Protein AF-A0A929IIC5-F1 (afdb_monomer_lite)

Foldseek 3Di:
DLLCLLCVVVCLVPPCVDCPNVVVDDSVVSNCVLVVVLVVLLVVLQVLQVPAPQAAHNQLSVLSVVLSVLVVCLSNPVPPDPCSLVSVLVNQLSVLSNVCRSHHNDDDPLSNVLSVLSSLLSQLLVVLVVCQPPPDPPDNVSVVSNCSLVVCLVVPFPQDPLLVVLSVVLVVQLVVLCCLVPPPVNPDSLSSSLSSVLSVLSSVLNSCVSVVNNVVSVVSVVSSVVSVVVCVVVPPD

pLDDT: mean 90.67, std 8.55, range [46.0, 98.19]

Structure (mmCIF, N/CA/C/O backbone):
data_AF-A0A929IIC5-F1
#
_entry.id   AF-A0A929IIC5-F1
#
loop_
_atom_site.group_PDB
_atom_site.id
_atom_site.type_symbol
_atom_site.label_atom_id
_atom_site.label_alt_id
_atom_site.label_comp_id
_atom_site.label_asym_id
_atom_site.label_entity_id
_atom_site.label_seq_id
_atom_site.pdbx_PDB_ins_code
_atom_site.Cartn_x
_atom_site.Cartn_y
_atom_site.Cartn_z
_atom_site.occupancy
_atom_site.B_iso_or_equiv
_atom_site.auth_seq_id
_atom_site.auth_comp_id
_atom_site.auth_asym_id
_atom_site.auth_atom_id
_atom_site.pdbx_PDB_model_num
ATOM 1 N N . PHE A 1 1 ? -9.237 8.811 7.103 1.00 82.12 1 PHE A N 1
ATOM 2 C CA . PHE A 1 1 ? -10.469 9.423 7.632 1.00 82.12 1 PHE A CA 1
ATOM 3 C C . PHE A 1 1 ? -11.750 8.876 7.000 1.00 82.12 1 PHE A C 1
ATOM 5 O O . PHE A 1 1 ? -12.753 8.842 7.692 1.00 82.12 1 PHE A O 1
ATOM 12 N N . LEU A 1 2 ? -11.774 8.415 5.733 1.00 90.88 2 LEU A N 1
ATOM 13 C CA . LEU A 1 2 ? -13.004 7.843 5.149 1.00 90.88 2 LEU A CA 1
ATOM 14 C C . LEU A 1 2 ? -13.560 6.667 5.980 1.00 90.88 2 LEU A C 1
ATOM 16 O O . LEU A 1 2 ? -14.765 6.596 6.187 1.00 90.88 2 LEU A O 1
ATOM 20 N N . ASN A 1 3 ? -12.682 5.818 6.527 1.00 90.75 3 ASN A N 1
ATOM 21 C CA . ASN A 1 3 ? -13.070 4.740 7.441 1.00 90.75 3 ASN A CA 1
ATOM 22 C C . ASN A 1 3 ? -13.871 5.242 8.658 1.00 90.75 3 ASN A C 1
ATOM 24 O O . ASN A 1 3 ? -14.884 4.647 8.997 1.00 90.75 3 ASN A O 1
ATOM 28 N N . ASP A 1 4 ? -13.492 6.380 9.250 1.00 89.88 4 ASP A N 1
ATOM 29 C CA . ASP A 1 4 ? -14.186 6.949 10.416 1.00 89.88 4 ASP A CA 1
ATOM 30 C C . ASP A 1 4 ? -15.648 7.307 10.087 1.00 89.88 4 ASP A C 1
ATOM 32 O O . ASP A 1 4 ? -16.532 7.192 10.931 1.00 89.88 4 ASP A O 1
ATOM 36 N N . ALA A 1 5 ? -15.933 7.718 8.843 1.00 92.94 5 ALA A N 1
ATOM 37 C CA . ALA A 1 5 ? -17.295 8.030 8.406 1.00 92.94 5 ALA A CA 1
ATOM 38 C C . ALA A 1 5 ? -18.171 6.781 8.226 1.00 92.94 5 ALA A C 1
ATOM 40 O O . ALA A 1 5 ? -19.370 6.828 8.530 1.00 92.94 5 ALA A O 1
ATOM 41 N N . PHE A 1 6 ? -17.585 5.676 7.753 1.00 93.56 6 PHE A N 1
ATOM 42 C CA . PHE A 1 6 ? -18.252 4.372 7.697 1.00 93.56 6 PHE A CA 1
ATOM 43 C C . PHE A 1 6 ? -18.459 3.795 9.103 1.00 93.56 6 PHE A C 1
ATOM 45 O O . PHE A 1 6 ? -19.529 3.276 9.404 1.00 93.56 6 PHE A O 1
ATOM 52 N N . ASP A 1 7 ? -17.484 3.988 9.989 1.00 92.69 7 ASP A N 1
ATOM 53 C CA . ASP A 1 7 ? -17.475 3.439 11.343 1.00 92.69 7 ASP A CA 1
ATOM 54 C C . ASP A 1 7 ? -18.213 4.284 12.386 1.00 92.69 7 ASP A C 1
ATOM 56 O O . ASP A 1 7 ? -18.319 3.865 13.537 1.00 92.69 7 ASP A O 1
ATOM 60 N N . ARG A 1 8 ? -18.768 5.439 12.000 1.00 93.56 8 ARG A N 1
ATOM 61 C CA . ARG A 1 8 ? -19.314 6.463 12.910 1.00 93.56 8 ARG A CA 1
ATOM 62 C C . ARG A 1 8 ? -20.271 5.944 13.989 1.00 93.56 8 ARG A C 1
ATOM 64 O O . ARG A 1 8 ? -20.234 6.439 15.109 1.00 93.56 8 ARG A O 1
ATOM 71 N N . GLU A 1 9 ? -21.131 4.974 13.676 1.00 91.75 9 GLU A N 1
ATOM 72 C CA . GLU A 1 9 ? -22.121 4.440 14.626 1.00 91.75 9 GLU A CA 1
ATOM 73 C C . GLU A 1 9 ? -21.480 3.520 15.665 1.00 91.75 9 GLU A C 1
ATOM 75 O O . GLU A 1 9 ? -21.873 3.517 16.830 1.00 91.75 9 GLU A O 1
ATOM 80 N N . ILE A 1 10 ? -20.471 2.761 15.245 1.00 88.81 10 ILE A N 1
ATOM 81 C CA . ILE A 1 10 ? -19.703 1.872 16.117 1.00 88.81 10 ILE A CA 1
ATOM 82 C C . ILE A 1 10 ? -18.760 2.714 16.970 1.00 88.81 10 ILE A C 1
ATOM 84 O O . ILE A 1 10 ? -18.729 2.566 18.188 1.00 88.81 10 ILE A O 1
ATOM 88 N N . ASP A 1 11 ? -18.081 3.678 16.351 1.00 91.25 11 ASP A N 1
ATOM 89 C CA . ASP A 1 11 ? -17.225 4.636 17.041 1.00 91.25 11 ASP A CA 1
ATOM 90 C C . ASP A 1 11 ? -18.010 5.463 18.066 1.00 91.25 11 ASP A C 1
ATOM 92 O O . ASP A 1 11 ? -17.484 5.756 19.133 1.00 91.25 11 ASP A O 1
ATOM 96 N N . ALA A 1 12 ? -19.279 5.791 17.810 1.00 91.81 12 ALA A N 1
ATOM 97 C CA . ALA A 1 12 ? -20.120 6.469 18.796 1.00 91.81 12 ALA A CA 1
ATOM 98 C C . ALA A 1 12 ? -20.379 5.628 20.057 1.00 91.81 12 ALA A C 1
ATOM 100 O O . ALA A 1 12 ? -20.537 6.194 21.137 1.00 91.81 12 ALA A O 1
ATOM 101 N N . ARG A 1 13 ? -20.399 4.294 19.938 1.00 93.06 13 ARG A N 1
ATOM 102 C CA . ARG A 1 13 ? -20.614 3.369 21.063 1.00 93.06 13 ARG A CA 1
ATOM 103 C C . ARG A 1 13 ? -19.313 3.019 21.781 1.00 93.06 13 ARG A C 1
ATOM 105 O O . ARG A 1 13 ? -19.276 3.006 23.004 1.00 93.06 13 ARG A O 1
ATOM 112 N N . GLU A 1 14 ? -18.257 2.731 21.025 1.00 90.56 14 GLU A N 1
ATOM 113 C CA . GLU A 1 14 ? -17.005 2.180 21.559 1.00 90.56 14 GLU A CA 1
ATOM 114 C C . GLU A 1 14 ? -15.946 3.254 21.841 1.00 90.56 14 GLU A C 1
ATOM 116 O O . GLU A 1 14 ? -15.077 3.068 22.692 1.00 90.56 14 GLU A O 1
ATOM 121 N N . ARG A 1 15 ? -15.974 4.374 21.105 1.00 87.75 15 ARG A N 1
ATOM 122 C CA . ARG A 1 15 ? -14.925 5.409 21.111 1.00 87.75 15 ARG A CA 1
ATOM 123 C C . ARG A 1 15 ? -15.521 6.820 20.941 1.00 87.75 15 ARG A C 1
ATOM 125 O O . ARG A 1 15 ? -15.145 7.533 20.003 1.00 87.75 15 ARG A O 1
ATOM 132 N N . PRO A 1 16 ? -16.393 7.285 21.859 1.00 89.31 16 PRO A N 1
ATOM 133 C CA . PRO A 1 16 ? -17.132 8.544 21.702 1.00 89.31 16 PRO A CA 1
ATOM 134 C C . PRO A 1 16 ? -16.234 9.790 21.577 1.00 89.31 16 PRO A C 1
ATOM 136 O O . PRO A 1 16 ? -16.659 10.820 21.064 1.00 89.31 16 PRO A O 1
ATOM 139 N N . GLY A 1 17 ? -14.962 9.703 21.987 1.00 89.50 17 GLY A N 1
ATOM 140 C CA . GLY A 1 17 ? -13.972 10.773 21.823 1.00 89.50 17 GLY A CA 1
ATOM 141 C C . GLY A 1 17 ? -13.448 10.988 20.392 1.00 89.50 17 GLY A C 1
ATOM 142 O O . GLY A 1 17 ? -12.686 11.940 20.178 1.00 89.50 17 GLY A O 1
ATOM 143 N N . ARG A 1 18 ? -13.808 10.136 19.415 1.00 89.06 18 ARG A N 1
ATOM 144 C CA . ARG A 1 18 ? -13.419 10.300 17.999 1.00 89.06 18 ARG A CA 1
ATOM 145 C C . ARG A 1 18 ? -14.073 11.529 17.365 1.00 89.06 18 ARG A C 1
ATOM 147 O O . ARG A 1 18 ? -15.105 12.012 17.823 1.00 89.06 18 ARG A O 1
ATOM 154 N N . ALA A 1 19 ? -13.467 12.054 16.299 1.00 90.62 19 ALA A N 1
ATOM 155 C CA . ALA A 1 19 ? -13.817 13.361 15.736 1.00 90.62 19 ALA A CA 1
ATOM 156 C C . ALA A 1 19 ? -15.280 13.482 15.266 1.00 90.62 19 ALA A C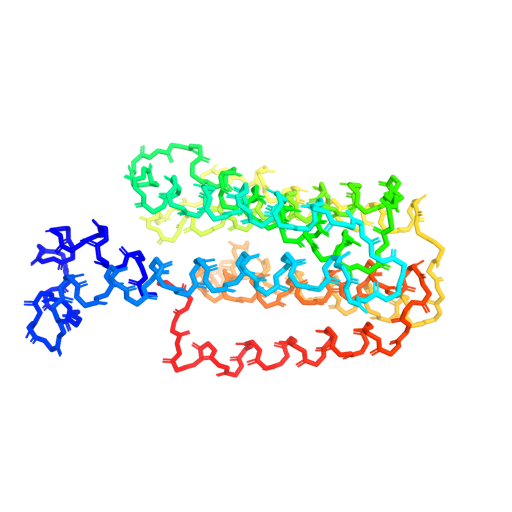 1
ATOM 158 O O . ALA A 1 19 ? -15.881 14.533 15.468 1.00 90.62 19 ALA A O 1
ATOM 159 N N . ILE A 1 20 ? -15.854 12.421 14.682 1.00 92.56 20 ILE A N 1
ATOM 160 C CA . ILE A 1 20 ? -17.250 12.425 14.218 1.00 92.56 20 ILE A CA 1
ATOM 161 C C . ILE A 1 20 ? -18.233 12.299 15.397 1.00 92.56 20 ILE A C 1
ATOM 163 O O . ILE A 1 20 ? -19.064 13.195 15.538 1.00 92.56 20 ILE A O 1
ATOM 167 N N . PRO A 1 21 ? -18.142 11.283 16.289 1.00 92.00 21 PRO A N 1
ATOM 168 C CA . PRO A 1 21 ? -19.051 11.195 17.437 1.00 92.00 21 PRO A CA 1
ATOM 169 C C . PRO A 1 21 ? -18.974 12.387 18.399 1.00 92.00 21 PRO A C 1
ATOM 171 O O . PRO A 1 21 ? -19.990 12.797 18.947 1.00 92.00 21 PRO A O 1
ATOM 174 N N . SER A 1 22 ? -17.789 12.981 18.570 1.00 93.12 22 SER A N 1
ATOM 175 C CA . SER A 1 22 ? -17.601 14.175 19.410 1.00 93.12 22 SER A CA 1
ATOM 176 C C . SER A 1 22 ? -18.019 15.489 18.738 1.00 93.12 22 SER A C 1
ATOM 178 O O . SER A 1 22 ? -17.872 16.550 19.340 1.00 93.12 22 SER A O 1
ATOM 180 N N . GLY A 1 23 ? -18.502 15.450 17.491 1.00 92.88 23 GLY A N 1
ATOM 181 C CA . GLY A 1 23 ? -18.986 16.627 16.768 1.00 92.88 23 GLY A CA 1
ATOM 182 C C . GLY A 1 23 ? -17.900 17.585 16.264 1.00 92.88 23 GLY A C 1
ATOM 183 O O . GLY A 1 23 ? -18.234 18.647 15.747 1.00 92.88 23 GLY A O 1
ATOM 184 N N . ARG A 1 24 ? -16.607 17.231 16.356 1.00 93.88 24 ARG A N 1
ATOM 185 C CA . ARG A 1 24 ? -15.505 18.062 15.823 1.00 93.88 24 ARG A CA 1
ATOM 186 C C . ARG A 1 24 ? -15.540 18.178 14.297 1.00 93.88 24 ARG A C 1
ATOM 188 O O . ARG A 1 24 ? -15.020 19.143 13.749 1.00 93.88 24 ARG A O 1
ATOM 195 N N . VAL A 1 25 ? -16.115 17.190 13.611 1.00 95.12 25 VAL A N 1
ATOM 196 C CA . VAL A 1 25 ? -16.332 17.197 12.157 1.00 95.12 25 VAL A CA 1
ATOM 197 C C . VAL A 1 25 ? -17.603 16.421 11.813 1.00 95.12 25 VAL A C 1
ATOM 199 O O . VAL A 1 25 ? -17.909 15.411 12.446 1.00 95.12 25 VAL A O 1
ATOM 202 N N . SER A 1 26 ? -18.351 16.861 10.800 1.00 95.94 26 SER A N 1
ATOM 203 C CA . SER A 1 26 ? -19.543 16.139 10.346 1.00 95.94 26 SER A CA 1
ATOM 204 C C . SER A 1 26 ? -19.174 14.934 9.473 1.00 95.94 26 SER A C 1
ATOM 206 O O . SER A 1 26 ? -18.252 14.999 8.659 1.00 95.94 26 SER A O 1
ATOM 208 N N . ALA A 1 27 ? -19.933 13.838 9.577 1.00 94.75 27 ALA A N 1
ATOM 209 C CA . ALA A 1 27 ? -19.734 12.666 8.718 1.00 94.75 27 ALA A CA 1
ATOM 210 C C . ALA A 1 27 ? -19.864 13.015 7.223 1.00 94.75 27 ALA A C 1
ATOM 212 O O . ALA A 1 27 ? -19.103 12.510 6.403 1.00 94.75 27 ALA A O 1
ATOM 213 N N . ALA A 1 28 ? -20.783 13.923 6.875 1.00 96.31 28 ALA A N 1
ATOM 214 C CA . ALA A 1 28 ? -20.968 14.403 5.508 1.00 96.31 28 ALA A CA 1
ATOM 215 C C . ALA A 1 28 ? -19.710 15.092 4.955 1.00 96.31 28 ALA A C 1
ATOM 217 O O . ALA A 1 28 ? -19.317 14.814 3.825 1.00 96.31 28 ALA A O 1
ATOM 218 N N . ALA A 1 29 ? -19.037 15.927 5.756 1.00 96.00 29 ALA A N 1
ATOM 219 C CA . ALA A 1 29 ? -17.779 16.550 5.347 1.00 96.00 29 ALA A CA 1
ATOM 220 C C . ALA A 1 29 ? -16.685 15.498 5.112 1.00 96.00 29 ALA A C 1
ATOM 222 O O . ALA A 1 29 ? -15.975 15.554 4.112 1.00 96.00 29 ALA A O 1
ATOM 223 N N . VAL A 1 30 ? -16.582 14.504 5.998 1.00 96.06 30 VAL A N 1
ATOM 224 C CA . VAL A 1 30 ? -15.605 13.410 5.877 1.00 96.06 30 VAL A CA 1
ATOM 225 C C . VAL A 1 30 ? -15.873 12.558 4.627 1.00 96.06 30 VAL A C 1
ATOM 227 O O . VAL A 1 30 ? -14.928 12.219 3.915 1.00 96.06 30 VAL A O 1
ATOM 230 N N . PHE A 1 31 ? -17.137 12.268 4.299 1.00 97.12 31 PHE A N 1
ATOM 231 C CA . PHE A 1 31 ? -17.497 11.609 3.038 1.00 97.12 31 PHE A CA 1
ATOM 232 C C . PHE A 1 31 ? -17.154 12.468 1.819 1.00 97.12 31 PHE A C 1
ATOM 234 O O . PHE A 1 31 ? -16.519 11.963 0.896 1.00 97.12 31 PHE A O 1
ATOM 241 N N . ALA A 1 32 ? -17.524 13.751 1.820 1.00 97.31 32 ALA A N 1
ATOM 242 C CA . ALA A 1 32 ? -17.269 14.659 0.703 1.00 97.31 32 ALA A CA 1
ATOM 243 C C . ALA A 1 32 ? -15.769 14.773 0.399 1.00 97.31 32 ALA A C 1
ATOM 245 O O . ALA A 1 32 ? -15.351 14.563 -0.737 1.00 97.31 32 ALA A O 1
ATOM 246 N N . TRP A 1 33 ? -14.943 15.013 1.421 1.00 96.81 33 TRP A N 1
ATOM 247 C CA . TRP A 1 33 ? -13.491 15.045 1.261 1.00 96.81 33 TRP A CA 1
ATOM 248 C C . TRP A 1 33 ? -12.919 13.682 0.868 1.00 96.81 33 TRP A C 1
ATOM 250 O O . TRP A 1 33 ? -12.018 13.619 0.038 1.00 96.81 33 TRP A O 1
ATOM 260 N N . GLY A 1 34 ? -13.439 12.585 1.421 1.00 95.88 34 GLY A N 1
ATOM 261 C CA . GLY A 1 34 ? -12.913 11.244 1.167 1.00 95.88 34 GLY A CA 1
ATOM 262 C C . GLY A 1 34 ? -13.166 10.791 -0.268 1.00 95.88 34 GLY A C 1
ATOM 263 O O . GLY A 1 34 ? -12.234 10.386 -0.961 1.00 95.88 34 GLY A O 1
ATOM 264 N N . PHE A 1 35 ? -14.405 10.921 -0.742 1.00 97.81 35 PHE A N 1
ATOM 265 C CA . PHE A 1 35 ? -14.751 10.642 -2.136 1.00 97.81 35 PHE A CA 1
ATOM 266 C C . PHE A 1 35 ? -14.151 11.671 -3.096 1.00 97.81 35 PHE A C 1
ATOM 268 O O . PHE A 1 35 ? -13.719 11.292 -4.181 1.00 97.81 35 PHE A O 1
ATOM 275 N N . GLY A 1 36 ? -14.048 12.941 -2.690 1.00 97.81 36 GLY A N 1
ATOM 276 C CA . GLY A 1 36 ? -13.375 13.983 -3.464 1.00 97.81 36 GLY A CA 1
ATOM 277 C C . GLY A 1 36 ? -11.897 13.671 -3.705 1.00 97.81 36 GLY A C 1
ATOM 278 O O . GLY A 1 36 ? -11.430 13.774 -4.834 1.00 97.81 36 GLY A O 1
ATOM 279 N N . MET A 1 37 ? -11.168 13.210 -2.683 1.00 96.94 37 MET A N 1
ATOM 280 C CA . MET A 1 37 ? -9.770 12.783 -2.825 1.00 96.94 37 MET A CA 1
ATOM 281 C C . MET A 1 37 ? -9.627 11.527 -3.692 1.00 96.94 37 MET A C 1
ATOM 283 O O . MET A 1 37 ? -8.715 11.469 -4.514 1.00 96.94 37 MET A O 1
ATOM 287 N N . LEU A 1 38 ? -10.525 10.541 -3.557 1.00 97.38 38 LEU A N 1
ATOM 288 C CA . LEU A 1 38 ? -10.525 9.355 -4.425 1.00 97.38 38 LEU A CA 1
ATOM 289 C C . LEU A 1 38 ? -10.779 9.735 -5.890 1.00 97.38 38 LEU A C 1
ATOM 291 O O . LEU A 1 38 ? -10.018 9.334 -6.768 1.00 97.38 38 LEU A O 1
ATOM 295 N N . GLY A 1 39 ? -11.804 10.551 -6.150 1.00 98.00 39 GLY A N 1
ATOM 296 C CA . GLY A 1 39 ? -12.123 11.045 -7.489 1.00 98.00 39 GLY A CA 1
ATOM 297 C C . GLY A 1 39 ? -11.002 11.903 -8.075 1.00 98.00 39 GLY A C 1
ATOM 298 O O . GLY A 1 39 ? -10.615 11.703 -9.224 1.00 98.00 39 GLY A O 1
ATOM 299 N N . GLY A 1 40 ? -10.419 12.796 -7.271 1.00 98.19 40 GLY A N 1
ATOM 300 C CA . GLY A 1 40 ? -9.260 13.602 -7.653 1.00 98.19 40 GLY A CA 1
ATOM 301 C C . GLY A 1 40 ? -8.044 12.745 -8.003 1.00 98.19 40 GLY A C 1
ATOM 302 O O . GLY A 1 40 ? -7.404 12.984 -9.021 1.00 98.19 40 GLY A O 1
ATOM 303 N N . GLY A 1 41 ? -7.766 11.694 -7.226 1.00 97.62 41 GLY A N 1
ATOM 304 C CA . GLY A 1 41 ? -6.709 10.729 -7.531 1.00 97.62 41 GLY A CA 1
ATOM 305 C C . GLY A 1 41 ? -6.931 10.010 -8.865 1.00 97.62 41 GLY A C 1
ATOM 306 O O . GLY A 1 41 ? -6.012 9.933 -9.676 1.00 97.62 41 GLY A O 1
ATOM 307 N N . VAL A 1 42 ? -8.154 9.544 -9.139 1.00 98.19 42 VAL A N 1
ATOM 308 C CA . VAL A 1 42 ? -8.502 8.913 -10.428 1.00 98.19 42 VAL A CA 1
ATOM 309 C C . VAL A 1 42 ? -8.372 9.902 -11.591 1.00 98.19 42 VAL A C 1
ATOM 311 O O . VAL A 1 42 ? -7.839 9.540 -12.638 1.00 98.19 42 VAL A O 1
ATOM 314 N N . ALA A 1 43 ? -8.790 11.157 -11.410 1.00 98.06 43 ALA A N 1
ATOM 315 C CA . ALA A 1 43 ? -8.639 12.201 -12.424 1.00 98.06 43 ALA A CA 1
ATOM 316 C C . ALA A 1 43 ? -7.162 12.515 -12.715 1.00 98.06 43 ALA A C 1
ATOM 318 O O . ALA A 1 43 ? -6.775 12.633 -13.878 1.00 98.06 43 ALA A O 1
ATOM 319 N N . LEU A 1 44 ? -6.320 12.585 -11.679 1.00 97.75 44 LEU A N 1
ATOM 320 C CA . LEU A 1 44 ? -4.874 12.749 -11.835 1.00 97.75 44 LEU A CA 1
ATOM 321 C C . LEU A 1 44 ? -4.238 11.555 -12.551 1.00 97.75 44 LEU A C 1
ATOM 323 O O . LEU A 1 44 ? -3.373 11.757 -13.395 1.00 97.75 44 LEU A O 1
ATOM 327 N N . LEU A 1 45 ? -4.679 10.327 -12.269 1.00 97.56 45 LEU A N 1
ATOM 328 C CA . LEU A 1 45 ? -4.209 9.127 -12.969 1.00 97.56 45 LEU A CA 1
ATOM 329 C C . LEU A 1 45 ? -4.627 9.109 -14.440 1.00 97.56 45 LEU A C 1
ATOM 331 O O . LEU A 1 45 ? -3.845 8.684 -15.286 1.00 97.56 45 LEU A O 1
ATOM 335 N N . LEU A 1 46 ? -5.831 9.595 -14.753 1.00 97.75 46 LEU A N 1
ATOM 336 C CA . LEU A 1 46 ? -6.283 9.759 -16.133 1.00 97.75 46 LEU A CA 1
ATOM 337 C C . LEU A 1 46 ? -5.416 10.783 -16.865 1.00 97.75 46 LEU A C 1
ATOM 339 O O . LEU A 1 46 ? -4.930 10.501 -17.954 1.00 97.75 46 LEU A O 1
ATOM 343 N N . ALA A 1 47 ? -5.170 11.940 -16.248 1.00 96.94 47 ALA A N 1
ATOM 344 C CA . ALA A 1 47 ? -4.284 12.951 -16.811 1.00 96.94 47 ALA A CA 1
ATOM 345 C C . ALA A 1 47 ? -2.858 12.406 -16.999 1.00 96.94 47 ALA A C 1
ATOM 347 O O . ALA A 1 47 ? -2.283 12.554 -18.077 1.00 96.94 47 ALA A O 1
ATOM 348 N N . ALA A 1 48 ? -2.303 11.728 -15.990 1.00 95.06 48 ALA A N 1
ATOM 349 C CA . ALA A 1 48 ? -0.979 11.111 -16.048 1.00 95.06 48 ALA A CA 1
ATOM 350 C C . ALA A 1 48 ? -0.876 10.092 -17.189 1.00 95.06 48 ALA A C 1
ATOM 352 O O . ALA A 1 48 ? 0.092 10.122 -17.940 1.00 95.06 48 ALA A O 1
ATOM 353 N N . GLY A 1 49 ? -1.904 9.266 -17.382 1.00 95.81 49 GLY A N 1
ATOM 354 C CA . GLY A 1 49 ? -1.957 8.273 -18.450 1.00 95.81 49 GLY A CA 1
ATOM 355 C C . GLY A 1 49 ? -1.887 8.831 -19.879 1.00 95.81 49 GLY A C 1
ATOM 356 O O . GLY A 1 49 ? -1.499 8.112 -20.794 1.00 95.81 49 GLY A O 1
ATOM 357 N N . TYR A 1 50 ? -2.216 10.109 -20.088 1.00 95.38 50 TYR A N 1
ATOM 358 C CA . TYR A 1 50 ? -2.071 10.775 -21.391 1.00 95.38 50 TYR A CA 1
ATOM 359 C C . TYR A 1 50 ? -0.888 11.750 -21.465 1.00 95.38 50 TYR A C 1
ATOM 361 O O . TYR A 1 50 ? -0.512 12.164 -22.559 1.00 95.38 50 TYR A O 1
ATOM 369 N N . THR A 1 51 ? -0.307 12.143 -20.328 1.00 95.25 51 THR A N 1
ATOM 370 C CA . THR A 1 51 ? 0.742 13.183 -20.262 1.00 95.25 51 THR A CA 1
ATOM 371 C C . THR A 1 51 ? 2.128 12.633 -19.950 1.00 95.25 51 THR A C 1
ATOM 373 O O . THR A 1 51 ? 3.126 13.209 -20.378 1.00 95.25 51 THR A O 1
ATOM 376 N N . VAL A 1 52 ? 2.216 11.519 -19.224 1.00 93.38 52 VAL A N 1
ATOM 377 C CA . VAL A 1 52 ? 3.484 10.880 -18.872 1.00 93.38 52 VAL A CA 1
ATOM 378 C C . VAL A 1 52 ? 3.917 9.987 -20.027 1.00 93.38 52 VAL A C 1
ATOM 380 O O . VAL A 1 52 ? 3.206 9.058 -20.419 1.00 93.38 52 VAL A O 1
ATOM 383 N N . ALA A 1 53 ? 5.102 10.255 -20.572 1.00 90.81 53 ALA A N 1
ATOM 384 C CA . ALA A 1 53 ? 5.678 9.439 -21.632 1.00 90.81 53 ALA A CA 1
ATOM 385 C C . ALA A 1 53 ? 5.839 7.980 -21.170 1.00 90.81 53 ALA A C 1
ATOM 387 O O . ALA A 1 53 ? 6.370 7.719 -20.093 1.00 90.81 53 ALA A O 1
ATOM 388 N N . GLY A 1 54 ? 5.378 7.035 -21.992 1.00 87.50 54 GLY A N 1
ATOM 389 C CA . GLY A 1 54 ? 5.441 5.601 -21.692 1.00 87.50 54 GLY A CA 1
ATOM 390 C C . GLY A 1 54 ? 4.292 5.062 -20.836 1.00 87.50 54 GLY A C 1
ATOM 391 O O . GLY A 1 54 ? 4.199 3.847 -20.678 1.00 87.50 54 GLY A O 1
ATOM 392 N N . SER A 1 55 ? 3.398 5.918 -20.333 1.00 91.00 55 SER A N 1
ATOM 393 C CA . SER A 1 55 ? 2.216 5.498 -19.573 1.00 91.00 55 SER A CA 1
ATOM 394 C C . SER A 1 55 ? 1.150 4.807 -20.437 1.00 91.00 55 SER A C 1
ATOM 396 O O . SER A 1 55 ? 1.222 4.759 -21.668 1.00 91.00 55 SER A O 1
ATOM 398 N N . ALA A 1 56 ? 0.164 4.212 -19.767 1.00 92.75 56 ALA A N 1
ATOM 399 C CA . ALA A 1 56 ? -0.793 3.289 -20.365 1.00 92.75 56 ALA A CA 1
ATOM 400 C C . ALA A 1 56 ? -2.173 3.899 -20.697 1.00 92.75 56 ALA A C 1
ATOM 402 O O . ALA A 1 56 ? -3.192 3.217 -20.551 1.00 92.75 56 ALA A O 1
ATOM 403 N N . GLU A 1 57 ? -2.226 5.160 -21.141 1.00 95.12 57 GLU A N 1
ATOM 404 C CA . GLU A 1 57 ? -3.464 5.848 -21.554 1.00 95.12 57 GLU A CA 1
ATOM 405 C C . GLU A 1 57 ? -4.537 5.804 -20.446 1.00 95.12 57 GLU A C 1
ATOM 407 O O . GLU A 1 57 ? -4.331 6.307 -19.349 1.00 95.12 57 GLU A O 1
ATOM 412 N N . TRP A 1 58 ? -5.689 5.173 -20.675 1.00 96.00 58 TRP A N 1
ATOM 413 C CA . TRP A 1 58 ? -6.780 5.085 -19.696 1.00 96.00 58 TRP A CA 1
ATOM 414 C C . TRP A 1 58 ? -6.545 4.045 -18.580 1.00 96.00 58 TRP A C 1
ATOM 416 O O . TRP A 1 58 ? -7.229 4.069 -17.552 1.00 96.00 58 TRP A O 1
ATOM 426 N N . ARG A 1 59 ? -5.590 3.118 -18.749 1.00 97.06 59 ARG A N 1
ATOM 427 C CA . ARG A 1 59 ? -5.359 1.986 -17.827 1.00 97.06 59 ARG A CA 1
ATOM 428 C C . ARG A 1 59 ? -4.974 2.394 -16.390 1.00 97.06 59 ARG A C 1
ATOM 430 O O . ARG A 1 59 ? -5.487 1.748 -15.474 1.00 97.06 59 ARG A O 1
ATOM 437 N N . PRO A 1 60 ? -4.159 3.441 -16.126 1.00 96.56 60 PRO A N 1
ATOM 438 C CA . PRO A 1 60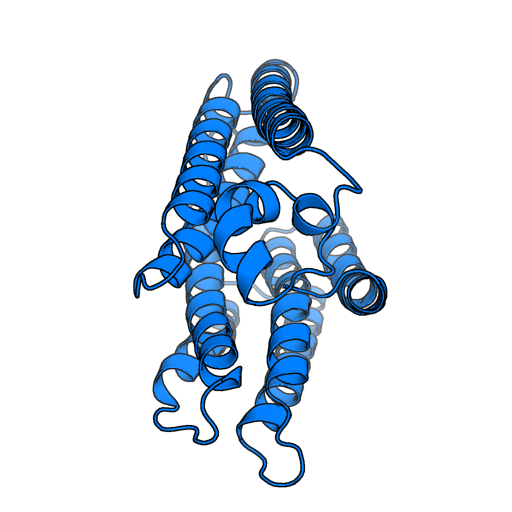 ? -3.875 3.893 -14.761 1.00 96.56 60 PRO A CA 1
ATOM 439 C C . PRO A 1 60 ? -5.143 4.371 -14.053 1.00 96.56 60 PRO A C 1
ATOM 441 O O . PRO A 1 60 ? -5.349 4.060 -12.884 1.00 96.56 60 PRO A O 1
ATOM 444 N N . ALA A 1 61 ? -6.024 5.081 -14.767 1.00 97.44 61 ALA A N 1
ATOM 445 C CA . ALA A 1 61 ? -7.299 5.538 -14.224 1.00 97.44 61 ALA A CA 1
ATOM 446 C C . ALA A 1 61 ? -8.245 4.368 -13.934 1.00 97.44 61 ALA A C 1
ATOM 448 O O . ALA A 1 61 ? -8.887 4.355 -12.888 1.00 97.44 61 ALA A O 1
ATOM 449 N N . ALA A 1 62 ? -8.297 3.357 -14.806 1.00 98.00 62 ALA A N 1
ATOM 450 C CA . ALA A 1 62 ? -9.084 2.151 -14.556 1.00 98.00 62 ALA A CA 1
ATOM 451 C C . ALA A 1 62 ? -8.566 1.346 -13.354 1.00 98.00 62 ALA A C 1
ATOM 453 O O . ALA A 1 62 ? -9.361 0.923 -12.515 1.00 98.00 62 ALA A O 1
ATOM 454 N N . ALA A 1 63 ? -7.246 1.183 -13.224 1.00 97.31 63 ALA A N 1
ATOM 455 C CA . ALA A 1 63 ? -6.636 0.558 -12.051 1.00 97.31 63 ALA A CA 1
ATOM 456 C C . ALA A 1 63 ? -6.891 1.379 -10.773 1.00 97.31 63 ALA A C 1
ATOM 458 O O . ALA A 1 63 ? -7.259 0.819 -9.741 1.00 97.31 63 ALA A O 1
ATOM 459 N N . GLY A 1 64 ? -6.796 2.709 -10.863 1.00 97.75 64 GLY A N 1
ATOM 460 C CA . GLY A 1 64 ? -7.125 3.633 -9.780 1.00 97.75 64 GLY A CA 1
ATOM 461 C C . GLY A 1 64 ? -8.598 3.585 -9.375 1.00 97.75 64 GLY A C 1
ATOM 462 O O . GLY A 1 64 ? -8.912 3.639 -8.188 1.00 97.75 64 GLY A O 1
ATOM 463 N N . LEU A 1 65 ? -9.512 3.423 -10.333 1.00 98.19 65 LEU A N 1
ATOM 464 C CA . LEU A 1 65 ? -10.938 3.252 -10.069 1.00 98.19 65 LEU A CA 1
ATOM 465 C C . LEU A 1 65 ? -11.216 1.912 -9.379 1.00 98.19 65 LEU A C 1
ATOM 467 O O . LEU A 1 65 ? -11.973 1.870 -8.411 1.00 98.19 65 LEU A O 1
ATOM 471 N N . ALA A 1 66 ? -10.563 0.832 -9.821 1.00 98.00 66 ALA A N 1
ATOM 472 C CA . ALA A 1 66 ? -10.627 -0.461 -9.145 1.00 98.00 66 ALA A CA 1
ATOM 473 C C . ALA A 1 66 ? -10.080 -0.373 -7.708 1.00 98.00 66 ALA A C 1
ATOM 475 O O . ALA A 1 66 ? -10.697 -0.899 -6.783 1.00 98.00 66 ALA A O 1
ATOM 476 N N . LEU A 1 67 ? -8.969 0.346 -7.500 1.00 97.88 67 LEU A N 1
ATOM 477 C CA . LEU A 1 67 ? -8.407 0.620 -6.175 1.00 97.88 67 LEU A CA 1
ATOM 478 C C . LEU A 1 67 ? -9.386 1.411 -5.299 1.00 97.88 67 LEU A C 1
ATOM 480 O O . LEU A 1 67 ? -9.635 1.024 -4.160 1.00 97.88 67 LEU A O 1
ATOM 484 N N . ALA A 1 68 ? -9.976 2.486 -5.823 1.00 97.88 68 ALA A N 1
ATOM 485 C CA . ALA A 1 68 ? -10.976 3.274 -5.108 1.00 97.88 68 ALA A CA 1
ATOM 486 C C . ALA A 1 68 ? -12.191 2.416 -4.721 1.00 97.88 68 ALA A C 1
ATOM 488 O O . ALA A 1 68 ? -12.641 2.470 -3.576 1.00 97.88 68 ALA A O 1
ATOM 489 N N . GLY A 1 69 ? -12.668 1.568 -5.636 1.00 97.38 69 GLY A N 1
ATOM 490 C CA . GLY A 1 69 ? -13.727 0.596 -5.372 1.00 97.38 69 GLY A CA 1
ATOM 491 C C . GLY A 1 69 ? -13.360 -0.388 -4.259 1.00 97.38 69 GLY A C 1
ATOM 492 O O . GLY A 1 69 ? -14.152 -0.589 -3.341 1.00 97.38 69 GLY A O 1
ATOM 493 N N . ALA A 1 70 ? -12.144 -0.941 -4.279 1.00 96.00 70 ALA A N 1
ATOM 494 C CA . ALA A 1 70 ? -11.653 -1.844 -3.237 1.00 96.00 70 ALA A CA 1
ATOM 495 C C . ALA A 1 70 ? -11.538 -1.150 -1.865 1.00 96.00 70 ALA A C 1
ATOM 497 O O . ALA A 1 70 ? -11.922 -1.731 -0.850 1.00 96.00 70 ALA A O 1
ATOM 498 N N . ILE A 1 71 ? -11.087 0.109 -1.827 1.00 95.50 71 ILE A N 1
ATOM 499 C CA . ILE A 1 71 ? -11.029 0.923 -0.602 1.00 95.50 71 ILE A CA 1
ATOM 500 C C . ILE A 1 71 ? -12.434 1.151 -0.035 1.00 95.50 71 ILE A C 1
ATOM 502 O O . ILE A 1 71 ? -12.649 0.998 1.168 1.00 95.50 71 ILE A O 1
ATOM 506 N N . VAL A 1 72 ? -13.399 1.514 -0.883 1.00 96.38 72 VAL A N 1
ATOM 507 C CA . VAL A 1 72 ? -14.792 1.733 -0.468 1.00 96.38 72 VAL A CA 1
ATOM 508 C C . VAL A 1 72 ? -15.422 0.430 0.021 1.00 96.38 72 VAL A C 1
ATOM 510 O O . VAL A 1 72 ? -16.025 0.422 1.092 1.00 96.38 72 VAL A O 1
ATOM 513 N N . LEU A 1 73 ? -15.228 -0.673 -0.708 1.00 94.31 73 LEU A N 1
ATOM 514 C CA . LEU A 1 73 ? -15.703 -2.003 -0.322 1.00 94.31 73 LEU A CA 1
ATOM 515 C C . LEU A 1 73 ? -15.133 -2.430 1.034 1.00 94.31 73 LEU A C 1
ATOM 517 O O . LEU A 1 73 ? -15.875 -2.913 1.888 1.00 94.31 73 LEU A O 1
ATOM 521 N N . TYR A 1 74 ? -13.832 -2.217 1.250 1.00 92.75 74 TYR A N 1
ATOM 522 C CA . TYR A 1 74 ? -13.200 -2.471 2.538 1.00 92.75 74 TYR A CA 1
ATOM 523 C C . TYR A 1 74 ? -13.868 -1.643 3.641 1.00 92.75 74 TYR A C 1
ATOM 525 O O . TYR A 1 74 ? -14.379 -2.209 4.603 1.00 92.75 74 TYR A O 1
ATOM 533 N N . ASN A 1 75 ? -13.946 -0.317 3.496 1.00 92.94 75 ASN A N 1
ATOM 534 C CA . ASN A 1 75 ? -14.515 0.531 4.548 1.00 92.94 75 ASN A CA 1
ATOM 535 C C . ASN A 1 75 ? -15.976 0.161 4.862 1.00 92.94 75 ASN A C 1
ATOM 537 O O . ASN A 1 75 ? -16.354 0.132 6.028 1.00 92.94 75 ASN A O 1
ATOM 541 N N . ALA A 1 76 ? -16.770 -0.196 3.848 1.00 92.12 76 ALA A N 1
ATOM 542 C CA . ALA A 1 76 ? -18.170 -0.572 4.022 1.00 92.12 76 ALA A CA 1
ATOM 543 C C . ALA A 1 76 ? -18.379 -1.948 4.683 1.00 92.12 76 ALA A C 1
ATOM 545 O O . ALA A 1 76 ? -19.384 -2.134 5.366 1.00 92.12 76 ALA A O 1
ATOM 546 N N . TRP A 1 77 ? -17.473 -2.917 4.480 1.00 89.25 77 TRP A N 1
ATOM 547 C CA . TRP A 1 77 ? -17.719 -4.323 4.842 1.00 89.25 77 TRP A CA 1
ATOM 548 C C . TRP A 1 77 ? -16.601 -5.003 5.650 1.00 89.25 77 TRP A C 1
ATOM 550 O O . TRP A 1 77 ? -16.630 -6.215 5.860 1.00 89.25 77 TRP A O 1
ATOM 560 N N . HIS A 1 78 ? -15.595 -4.266 6.126 1.00 85.75 78 HIS A N 1
ATOM 561 C CA . HIS A 1 78 ? -14.458 -4.898 6.798 1.00 85.75 78 HIS A CA 1
ATOM 562 C C . HIS A 1 78 ? -14.792 -5.496 8.178 1.00 85.75 78 HIS A C 1
ATOM 564 O O . HIS A 1 78 ? -14.160 -6.474 8.595 1.00 85.75 78 HIS A O 1
ATOM 570 N N . LYS A 1 79 ? -15.751 -4.926 8.917 1.00 80.38 79 LYS A N 1
ATOM 571 C CA . LYS A 1 79 ? -16.059 -5.354 10.292 1.00 80.38 79 LYS A CA 1
ATOM 572 C C . LYS A 1 79 ? -16.821 -6.674 10.313 1.00 80.38 79 LYS A C 1
ATOM 574 O O . LYS A 1 79 ? -17.837 -6.829 9.649 1.00 80.38 79 LYS A O 1
ATOM 579 N N . GLY A 1 80 ? -16.312 -7.636 11.084 1.00 78.25 80 GLY A N 1
ATOM 580 C CA . GLY A 1 80 ? -16.888 -8.983 11.192 1.00 78.25 80 GLY A CA 1
ATOM 581 C C . GLY A 1 80 ? -16.645 -9.885 9.977 1.00 78.25 80 GLY A C 1
ATOM 582 O O . GLY A 1 80 ? -17.024 -11.053 10.006 1.00 78.25 80 GLY A O 1
ATOM 583 N N . ASN A 1 81 ? -15.980 -9.389 8.930 1.00 82.31 81 ASN A N 1
ATOM 584 C CA . ASN A 1 81 ? -15.722 -10.162 7.725 1.00 82.31 81 ASN A CA 1
ATOM 585 C C . ASN A 1 81 ? -14.340 -10.855 7.792 1.00 82.31 81 ASN A C 1
ATOM 587 O O . ASN A 1 81 ? -13.304 -10.198 7.951 1.00 82.31 81 ASN A O 1
ATOM 591 N N . PRO A 1 82 ? -14.272 -12.194 7.675 1.00 80.56 82 PRO A N 1
ATOM 592 C CA . PRO A 1 82 ? -12.998 -12.909 7.677 1.00 80.56 82 PRO A CA 1
ATOM 593 C C . PRO A 1 82 ? -12.115 -12.569 6.465 1.00 80.56 82 PRO A C 1
ATOM 595 O O . PRO A 1 82 ? -10.895 -12.693 6.575 1.00 80.56 82 PRO A O 1
ATOM 598 N N . ILE A 1 83 ? -12.707 -12.094 5.361 1.00 83.69 83 ILE A N 1
ATOM 599 C CA . ILE A 1 83 ? -12.056 -11.792 4.074 1.00 83.69 83 ILE A CA 1
ATOM 600 C C . ILE A 1 83 ? -11.439 -10.381 4.051 1.00 83.69 83 ILE A C 1
ATOM 602 O O . ILE A 1 83 ? -10.609 -10.087 3.198 1.00 83.69 83 ILE A O 1
ATOM 606 N N . SER A 1 84 ? -11.737 -9.509 5.016 1.00 83.31 84 SER A N 1
ATOM 607 C CA . SER A 1 84 ? -11.201 -8.135 5.073 1.00 83.31 84 SER A CA 1
ATOM 608 C C . SER A 1 84 ? -9.680 -8.006 4.890 1.00 83.31 84 SER A C 1
ATOM 610 O O . SER A 1 84 ? -9.264 -7.096 4.173 1.00 83.31 84 SER A O 1
ATOM 612 N N . PRO A 1 85 ? -8.832 -8.898 5.452 1.00 80.81 85 PRO A N 1
ATOM 613 C CA . PRO A 1 85 ? -7.391 -8.894 5.186 1.00 80.81 85 PRO A CA 1
ATOM 614 C C . PRO A 1 85 ? -7.048 -9.043 3.703 1.00 80.81 85 PRO A C 1
ATOM 616 O O . PRO A 1 85 ? -6.142 -8.380 3.206 1.00 80.81 85 PRO A O 1
ATOM 619 N N . LEU A 1 86 ? -7.795 -9.885 2.984 1.00 84.62 86 LEU A N 1
ATOM 620 C CA . LEU A 1 86 ? -7.613 -10.096 1.553 1.00 84.62 86 LEU A CA 1
ATOM 621 C C . LEU A 1 86 ? -8.001 -8.842 0.767 1.00 84.62 86 LEU A C 1
ATOM 623 O O . LEU A 1 86 ? -7.281 -8.467 -0.148 1.00 84.62 86 LEU A O 1
ATOM 627 N N . ILE A 1 87 ? -9.087 -8.160 1.146 1.00 89.69 87 ILE A N 1
ATOM 628 C CA . ILE A 1 87 ? -9.505 -6.905 0.498 1.00 89.69 87 ILE A CA 1
ATOM 629 C C . ILE A 1 87 ? -8.468 -5.799 0.757 1.00 89.69 87 ILE A C 1
ATOM 631 O O . ILE A 1 87 ? -8.089 -5.080 -0.164 1.00 89.69 87 ILE A O 1
ATOM 635 N N . MET A 1 88 ? -7.936 -5.696 1.981 1.00 87.81 88 MET A N 1
ATOM 636 C CA . MET A 1 88 ? -6.847 -4.761 2.290 1.00 87.81 88 MET A CA 1
ATOM 637 C C . MET A 1 88 ? -5.574 -5.082 1.490 1.00 87.81 88 MET A C 1
ATOM 639 O O . MET A 1 88 ? -4.924 -4.176 0.964 1.00 87.81 88 MET A O 1
ATOM 643 N N . GLY A 1 89 ? -5.234 -6.367 1.364 1.00 88.31 89 GLY A N 1
ATOM 644 C CA . GLY A 1 89 ? -4.141 -6.839 0.519 1.00 88.31 89 GLY A CA 1
ATOM 645 C C . GLY A 1 89 ? -4.358 -6.523 -0.961 1.00 88.31 89 GLY A C 1
ATOM 646 O O . GLY A 1 89 ? -3.444 -6.041 -1.626 1.00 88.31 89 GLY A O 1
ATOM 647 N N . LEU A 1 90 ? -5.585 -6.685 -1.458 1.00 91.62 90 LEU A N 1
ATOM 648 C CA . LEU A 1 90 ? -5.970 -6.328 -2.821 1.00 91.62 90 LEU A CA 1
ATOM 649 C C . LEU A 1 90 ? -5.772 -4.832 -3.085 1.00 91.62 90 LEU A C 1
ATOM 651 O O . LEU A 1 90 ? -5.226 -4.478 -4.127 1.00 91.62 90 LEU A O 1
ATOM 655 N N . CYS A 1 91 ? -6.125 -3.955 -2.140 1.00 93.38 91 CYS A N 1
ATOM 656 C CA . CYS A 1 91 ? -5.825 -2.525 -2.260 1.00 93.38 91 CYS A CA 1
ATOM 657 C C . CYS A 1 91 ? -4.321 -2.287 -2.471 1.00 93.38 91 CYS A C 1
ATOM 659 O O . CYS A 1 91 ? -3.929 -1.490 -3.316 1.00 93.38 91 CYS A O 1
ATOM 661 N N . ARG A 1 92 ? -3.454 -3.006 -1.751 1.00 92.06 92 ARG A N 1
ATOM 662 C CA . ARG A 1 92 ? -1.993 -2.873 -1.890 1.00 92.06 92 ARG A CA 1
ATOM 663 C C . ARG A 1 92 ? -1.484 -3.397 -3.232 1.00 92.06 92 ARG A C 1
ATOM 665 O O . ARG A 1 92 ? -0.655 -2.745 -3.857 1.00 92.06 92 ARG A O 1
ATOM 672 N N . MET A 1 93 ? -2.031 -4.505 -3.724 1.00 93.31 93 MET A N 1
ATOM 673 C CA . MET A 1 93 ? -1.714 -5.006 -5.066 1.00 93.31 93 MET A CA 1
ATOM 674 C C . MET A 1 93 ? -2.150 -4.025 -6.160 1.00 93.31 93 MET A C 1
ATOM 676 O O . MET A 1 93 ? -1.405 -3.761 -7.100 1.00 93.31 93 MET A O 1
ATOM 680 N N . LEU A 1 94 ? -3.343 -3.442 -6.026 1.00 95.81 94 LEU A N 1
ATOM 681 C CA . LEU A 1 94 ? -3.856 -2.462 -6.979 1.00 95.81 94 LEU A CA 1
ATOM 682 C C . LEU A 1 94 ? -3.032 -1.168 -6.978 1.00 95.81 94 LEU A C 1
ATOM 684 O O . LEU A 1 94 ? -2.935 -0.535 -8.026 1.00 95.81 94 LEU A O 1
ATOM 688 N N . VAL A 1 95 ? -2.372 -0.804 -5.870 1.00 95.50 95 VAL A N 1
ATOM 689 C CA . VAL A 1 95 ? -1.384 0.292 -5.856 1.00 95.50 95 VAL A CA 1
ATOM 690 C C . VAL A 1 95 ? -0.215 -0.010 -6.797 1.00 95.50 95 VAL A C 1
ATOM 692 O O . VAL A 1 95 ? 0.148 0.860 -7.584 1.00 95.50 95 VAL A O 1
ATOM 695 N N . TYR A 1 96 ? 0.329 -1.232 -6.788 1.00 94.75 96 TYR A N 1
ATOM 696 C CA . TYR A 1 96 ? 1.419 -1.617 -7.696 1.00 94.75 96 TYR A CA 1
ATOM 697 C C . TYR A 1 96 ? 0.978 -1.560 -9.159 1.00 94.75 96 TYR A C 1
ATOM 699 O O . TYR A 1 96 ? 1.682 -1.006 -9.997 1.00 94.75 96 TYR A O 1
ATOM 707 N N . VAL A 1 97 ? -0.206 -2.098 -9.465 1.00 96.19 97 VAL A N 1
ATOM 708 C CA . VAL A 1 97 ? -0.766 -2.085 -10.827 1.00 96.19 97 VAL A CA 1
ATOM 709 C C . VAL A 1 97 ? -1.017 -0.653 -11.303 1.00 96.19 97 VAL A C 1
ATOM 711 O O . VAL A 1 97 ? -0.667 -0.304 -12.428 1.00 96.19 97 VAL A O 1
ATOM 714 N N . THR A 1 98 ? -1.572 0.195 -10.435 1.00 96.62 98 THR A N 1
ATOM 715 C CA . THR A 1 98 ? -1.840 1.607 -10.737 1.00 96.62 98 THR A CA 1
ATOM 716 C C . THR A 1 98 ? -0.543 2.376 -10.986 1.00 96.62 98 THR A C 1
ATOM 718 O O . THR A 1 98 ? -0.430 3.067 -11.996 1.00 96.62 98 THR A O 1
ATOM 721 N N . ALA A 1 99 ? 0.449 2.224 -10.103 1.00 94.00 99 ALA A N 1
ATOM 722 C CA . ALA A 1 99 ? 1.751 2.870 -10.239 1.00 94.00 99 ALA A CA 1
ATOM 723 C C . ALA A 1 99 ? 2.505 2.379 -11.483 1.00 94.00 99 ALA A C 1
ATOM 725 O O . ALA A 1 99 ? 3.072 3.188 -12.209 1.00 94.00 99 ALA A O 1
ATOM 726 N N . GLY A 1 100 ? 2.457 1.075 -11.765 1.00 94.19 100 GLY A N 1
ATOM 727 C CA . GLY A 1 100 ? 3.046 0.489 -12.964 1.00 94.19 100 GLY A CA 1
ATOM 728 C C . GLY A 1 100 ? 2.444 1.077 -14.236 1.00 94.19 100 GLY A C 1
ATOM 729 O O . GLY A 1 100 ? 3.178 1.580 -15.081 1.00 94.19 100 GLY A O 1
ATOM 730 N N . TYR A 1 101 ? 1.112 1.094 -14.355 1.00 96.62 101 TYR A N 1
ATOM 731 C CA . TYR A 1 101 ? 0.463 1.642 -15.549 1.00 96.62 101 TYR A CA 1
ATOM 732 C C . TYR A 1 101 ? 0.696 3.146 -15.712 1.00 96.62 101 TYR A C 1
ATOM 734 O O . TYR A 1 101 ? 0.733 3.641 -16.841 1.00 96.62 101 TYR A O 1
ATOM 742 N N . ALA A 1 102 ? 0.875 3.879 -14.609 1.00 94.88 102 ALA A N 1
ATOM 743 C CA . ALA A 1 102 ? 1.161 5.310 -14.649 1.00 94.88 102 ALA A CA 1
ATOM 744 C C . ALA A 1 102 ? 2.493 5.645 -15.344 1.00 94.88 102 ALA A C 1
ATOM 746 O O . ALA A 1 102 ? 2.668 6.783 -15.771 1.00 94.88 102 ALA A O 1
ATOM 747 N N . VAL A 1 103 ? 3.412 4.681 -15.482 1.00 93.00 103 VAL A N 1
ATOM 748 C CA . VAL A 1 103 ? 4.743 4.898 -16.081 1.00 93.00 103 VAL A CA 1
ATOM 749 C C . VAL A 1 103 ? 5.107 3.910 -17.193 1.00 93.00 103 VAL A C 1
ATOM 751 O O . VAL A 1 103 ? 6.096 4.124 -17.886 1.00 93.00 103 VAL A O 1
ATOM 754 N N . ALA A 1 104 ? 4.336 2.836 -17.375 1.00 93.69 104 ALA A N 1
ATOM 755 C CA . ALA A 1 104 ? 4.600 1.799 -18.367 1.00 93.69 104 ALA A CA 1
ATOM 756 C C . ALA A 1 104 ? 3.310 1.307 -19.033 1.00 93.69 104 ALA A C 1
ATOM 758 O O . ALA A 1 104 ? 2.318 1.025 -18.361 1.00 93.69 104 ALA A O 1
ATOM 759 N N . ARG A 1 105 ? 3.341 1.134 -20.360 1.00 92.25 105 ARG A N 1
ATOM 760 C CA . ARG A 1 105 ? 2.199 0.643 -21.146 1.00 92.25 105 ARG A CA 1
ATOM 761 C C . ARG A 1 105 ? 1.831 -0.798 -20.804 1.00 92.25 105 ARG A C 1
ATOM 763 O O . ARG A 1 105 ? 0.646 -1.112 -20.653 1.00 92.25 105 ARG A O 1
ATOM 770 N N . ASP A 1 106 ? 2.849 -1.640 -20.663 1.00 93.62 106 ASP A N 1
ATOM 771 C CA . ASP A 1 106 ? 2.736 -3.063 -20.365 1.00 93.62 106 ASP A CA 1
ATOM 772 C C . ASP A 1 106 ? 3.462 -3.382 -19.060 1.00 93.62 106 ASP A C 1
ATOM 774 O O . ASP A 1 106 ? 4.556 -2.881 -18.796 1.00 93.62 106 ASP A O 1
ATOM 778 N N . LEU A 1 107 ? 2.831 -4.210 -18.227 1.00 93.75 107 LEU A N 1
ATOM 779 C CA . LEU A 1 107 ? 3.364 -4.553 -16.914 1.00 93.75 107 LEU A CA 1
ATOM 780 C C . LEU A 1 107 ? 4.136 -5.870 -16.984 1.00 93.75 107 LEU A C 1
ATOM 782 O O . LEU A 1 107 ? 3.594 -6.867 -17.468 1.00 93.75 107 LEU A O 1
ATOM 786 N N . PRO A 1 108 ? 5.373 -5.916 -16.466 1.00 92.19 108 PRO A N 1
ATOM 787 C CA . PRO A 1 108 ? 6.137 -7.151 -16.427 1.00 92.19 108 PRO A CA 1
ATOM 788 C C . PRO A 1 108 ? 5.518 -8.141 -15.432 1.00 92.19 108 PRO A C 1
ATOM 790 O O . PRO A 1 108 ? 4.995 -7.749 -14.387 1.00 92.19 108 PRO A O 1
ATOM 793 N N . ALA A 1 109 ? 5.663 -9.444 -15.697 1.00 91.25 109 ALA A N 1
ATOM 794 C CA . ALA A 1 109 ? 5.219 -10.502 -14.782 1.00 91.25 109 ALA A CA 1
ATOM 795 C C . ALA A 1 109 ? 5.794 -10.334 -13.360 1.00 91.25 109 ALA A C 1
ATOM 797 O O . ALA A 1 109 ? 5.108 -10.599 -12.373 1.00 91.25 109 ALA A O 1
ATOM 798 N N . GLY A 1 110 ? 7.024 -9.815 -13.255 1.00 91.00 110 GLY A N 1
ATOM 799 C CA . GLY A 1 110 ? 7.682 -9.513 -11.983 1.00 91.00 110 GLY A CA 1
ATOM 800 C C . GLY A 1 110 ? 6.910 -8.532 -11.093 1.00 91.00 110 GLY A C 1
ATOM 801 O O . GLY A 1 110 ? 6.958 -8.671 -9.874 1.00 91.00 110 GLY A O 1
ATOM 802 N N . LEU A 1 111 ? 6.136 -7.601 -11.667 1.00 92.88 111 LEU A N 1
ATOM 803 C CA . LEU A 1 111 ? 5.292 -6.682 -10.895 1.00 92.88 111 LEU A CA 1
ATOM 804 C C . LEU A 1 111 ? 4.157 -7.434 -10.195 1.00 92.88 111 LEU A C 1
ATOM 806 O O . LEU A 1 111 ? 3.918 -7.226 -9.007 1.00 92.88 111 LEU A O 1
ATOM 810 N N . PHE A 1 112 ? 3.484 -8.339 -10.909 1.00 93.56 112 PHE A N 1
ATOM 811 C CA . PHE A 1 112 ? 2.405 -9.150 -10.342 1.00 93.56 112 PHE A CA 1
ATOM 812 C C . PHE A 1 112 ? 2.926 -10.151 -9.306 1.00 93.56 112 PHE A C 1
ATOM 814 O O . PHE A 1 112 ? 2.292 -10.338 -8.267 1.00 93.56 112 PHE A O 1
ATOM 821 N N . LEU A 1 113 ? 4.100 -10.744 -9.545 1.00 93.00 113 LEU A N 1
ATOM 822 C CA . LEU A 1 113 ? 4.769 -11.604 -8.566 1.00 93.00 113 LEU A CA 1
ATOM 823 C C . LEU A 1 113 ? 5.155 -10.818 -7.307 1.00 93.00 113 LEU A C 1
ATOM 825 O O . LEU A 1 113 ? 4.839 -11.256 -6.204 1.00 93.00 113 LEU A O 1
ATOM 829 N N . GLY A 1 114 ? 5.742 -9.627 -7.457 1.00 92.81 114 GLY A N 1
ATOM 830 C CA . GLY A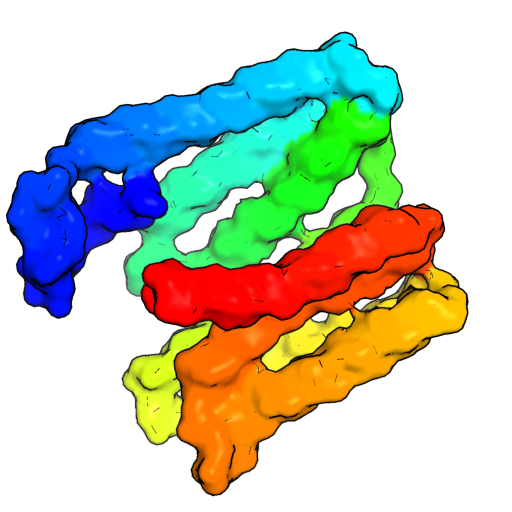 1 114 ? 6.044 -8.728 -6.342 1.00 92.81 114 GLY A CA 1
ATOM 831 C C . GLY A 1 114 ? 4.796 -8.342 -5.541 1.00 92.81 114 GLY A C 1
ATOM 832 O O . GLY A 1 114 ? 4.801 -8.419 -4.313 1.00 92.81 114 GLY A O 1
ATOM 833 N N . ALA A 1 115 ? 3.690 -8.029 -6.222 1.00 93.06 115 ALA A N 1
ATOM 834 C CA . ALA A 1 115 ? 2.403 -7.762 -5.582 1.00 93.06 115 ALA A CA 1
ATOM 835 C C . ALA A 1 115 ? 1.869 -8.987 -4.809 1.00 93.06 115 ALA A C 1
ATOM 837 O O . ALA A 1 115 ? 1.340 -8.841 -3.708 1.00 93.06 115 ALA A O 1
ATOM 838 N N . GLY A 1 116 ? 2.046 -10.199 -5.345 1.00 93.62 116 GLY A N 1
ATOM 839 C CA . GLY A 1 116 ? 1.702 -11.451 -4.662 1.00 93.62 116 GLY A CA 1
ATOM 840 C C . GLY A 1 116 ? 2.572 -11.734 -3.431 1.00 93.62 116 GLY A C 1
ATOM 841 O O . GLY A 1 116 ? 2.066 -12.182 -2.401 1.00 93.62 116 GLY A O 1
ATOM 842 N N . VAL A 1 117 ? 3.866 -11.415 -3.495 1.00 94.12 117 VAL A N 1
ATOM 843 C CA . VAL A 1 117 ? 4.793 -11.507 -2.353 1.00 94.12 117 VAL A CA 1
ATOM 844 C C . VAL A 1 117 ? 4.385 -10.533 -1.246 1.00 94.12 117 VAL A C 1
ATOM 846 O O . VAL A 1 117 ? 4.318 -10.925 -0.079 1.00 94.12 117 VAL A O 1
ATOM 849 N N . LEU A 1 118 ? 4.035 -9.294 -1.605 1.00 93.50 118 LEU A N 1
ATOM 850 C CA . LEU A 1 118 ? 3.495 -8.315 -0.662 1.00 93.50 118 LEU A CA 1
ATOM 851 C C . LEU A 1 118 ? 2.163 -8.782 -0.058 1.00 93.50 118 LEU A C 1
ATOM 853 O O . LEU A 1 118 ? 1.953 -8.632 1.145 1.00 93.50 118 LEU A O 1
ATOM 857 N N . LEU A 1 119 ? 1.277 -9.392 -0.853 1.00 92.94 119 LEU A N 1
ATOM 858 C CA . LEU A 1 119 ? 0.032 -9.970 -0.345 1.00 92.94 119 LEU A CA 1
ATOM 859 C C . LEU A 1 119 ? 0.306 -11.057 0.703 1.00 92.94 119 LEU A C 1
ATOM 861 O O . LEU A 1 119 ? -0.318 -11.044 1.762 1.00 92.94 119 LEU A O 1
ATOM 865 N N . CYS A 1 120 ? 1.257 -11.961 0.451 1.00 92.69 120 CYS A N 1
ATOM 866 C CA . CYS A 1 120 ? 1.660 -12.977 1.428 1.00 92.69 120 CYS A CA 1
ATOM 867 C C . CYS A 1 120 ? 2.154 -12.324 2.726 1.00 92.69 120 CYS A C 1
ATOM 869 O O . CYS A 1 120 ? 1.678 -12.654 3.815 1.00 92.69 120 CYS A O 1
ATOM 871 N N . TYR A 1 121 ? 3.035 -11.329 2.615 1.00 93.31 121 TYR A N 1
ATOM 872 C CA . TYR A 1 121 ? 3.510 -10.573 3.771 1.00 93.31 121 TYR A CA 1
ATOM 873 C C . TYR A 1 121 ? 2.348 -9.951 4.571 1.00 93.31 121 TYR A C 1
ATOM 875 O O . TYR A 1 121 ? 2.291 -10.065 5.797 1.00 93.31 121 TYR A O 1
ATOM 883 N N . LEU A 1 122 ? 1.363 -9.365 3.883 1.00 90.81 122 LEU A N 1
ATOM 884 C CA . LEU A 1 122 ? 0.180 -8.772 4.508 1.00 90.81 122 LEU A CA 1
ATOM 885 C C . LEU A 1 122 ? -0.749 -9.793 5.161 1.00 90.81 122 LEU A C 1
ATOM 887 O O . LEU A 1 122 ? -1.344 -9.474 6.189 1.00 90.81 122 LEU A O 1
ATOM 891 N N . ILE A 1 123 ? -0.878 -11.005 4.618 1.00 88.62 123 ILE A N 1
ATOM 892 C CA . ILE A 1 123 ? -1.647 -12.083 5.257 1.00 88.62 123 ILE A CA 1
ATOM 893 C C . ILE A 1 123 ? -1.045 -12.397 6.630 1.00 88.62 123 ILE A C 1
ATOM 895 O O . ILE A 1 123 ? -1.770 -12.409 7.628 1.00 88.62 123 ILE A O 1
ATOM 899 N N . GLY A 1 124 ? 0.277 -12.576 6.700 1.00 89.88 124 GLY A N 1
ATOM 900 C CA . GLY A 1 124 ? 0.972 -12.834 7.961 1.00 89.88 124 GLY A CA 1
ATOM 901 C C . GLY A 1 124 ? 0.879 -11.662 8.943 1.00 89.88 124 GLY A C 1
ATOM 902 O O . GLY A 1 124 ? 0.578 -11.864 10.120 1.00 89.88 124 GLY A O 1
ATOM 903 N N . LEU A 1 125 ? 1.043 -10.428 8.455 1.00 89.88 125 LEU A N 1
ATOM 904 C CA . LEU A 1 125 ? 0.888 -9.208 9.253 1.00 89.88 125 LEU A CA 1
ATOM 905 C C . LEU A 1 125 ? -0.530 -9.068 9.810 1.00 89.88 125 LEU A C 1
ATOM 907 O O . LEU A 1 125 ? -0.712 -8.844 11.004 1.00 89.88 125 LEU A O 1
ATOM 911 N N . THR A 1 126 ? -1.549 -9.211 8.965 1.00 85.62 126 THR A N 1
ATOM 912 C CA . THR A 1 126 ? -2.943 -9.015 9.383 1.00 85.62 126 THR A CA 1
ATOM 913 C C . THR A 1 126 ? -3.378 -10.096 10.359 1.00 85.62 126 THR A C 1
ATOM 915 O O . THR A 1 126 ? -4.163 -9.844 11.272 1.00 85.62 126 THR A O 1
ATOM 918 N N . TYR A 1 127 ? -2.849 -11.307 10.198 1.00 84.88 127 TYR A N 1
ATOM 919 C CA . TYR A 1 127 ? -3.040 -12.356 11.177 1.00 84.88 127 TYR A CA 1
ATOM 920 C C . TYR A 1 127 ? -2.422 -11.993 12.536 1.00 84.88 127 TYR A C 1
ATOM 922 O O . TYR A 1 127 ? -3.103 -12.126 13.552 1.00 84.88 127 TYR A O 1
ATOM 930 N N . ALA A 1 128 ? -1.190 -11.465 12.558 1.00 84.94 128 ALA A N 1
ATOM 931 C CA . ALA A 1 128 ? -0.581 -10.950 13.784 1.00 84.94 128 ALA A CA 1
ATOM 932 C C . ALA A 1 128 ? -1.438 -9.841 14.422 1.00 84.94 128 ALA A C 1
ATOM 934 O O . ALA A 1 128 ? -1.680 -9.880 15.623 1.00 84.94 128 ALA A O 1
ATOM 935 N N . ALA A 1 129 ? -1.981 -8.921 13.618 1.00 83.56 129 ALA A N 1
ATOM 936 C CA . ALA A 1 129 ? -2.863 -7.855 14.100 1.00 83.56 129 ALA A CA 1
ATOM 937 C C . ALA A 1 129 ? -4.169 -8.379 14.713 1.00 83.56 129 ALA A C 1
ATOM 939 O O . ALA A 1 129 ? -4.620 -7.886 15.740 1.00 83.56 129 ALA A O 1
ATOM 940 N N . LYS A 1 130 ? -4.767 -9.436 14.151 1.00 78.00 130 LYS A N 1
ATOM 941 C CA . LYS A 1 130 ? -5.981 -10.043 14.725 1.00 78.00 130 LYS A CA 1
ATOM 942 C C . LYS A 1 130 ? -5.747 -10.704 16.085 1.00 78.00 130 LYS A C 1
ATOM 944 O O . LYS A 1 130 ? -6.702 -10.858 16.844 1.00 78.00 130 LYS A O 1
ATOM 949 N N . GLN A 1 131 ? -4.512 -11.087 16.406 1.00 74.31 131 GLN A N 1
ATOM 950 C CA . GLN A 1 131 ? -4.186 -11.636 17.722 1.00 74.31 131 GLN A CA 1
ATOM 951 C C . GLN A 1 131 ? -4.067 -10.570 18.815 1.00 74.31 131 GLN A C 1
ATOM 953 O O . GLN A 1 131 ? -4.011 -10.928 19.984 1.00 74.31 131 GLN A O 1
ATOM 958 N N . GLU A 1 132 ? -4.100 -9.278 18.478 1.00 66.75 132 GLU A N 1
ATOM 959 C CA . GLU A 1 132 ? -4.021 -8.188 19.460 1.00 66.75 132 GLU A CA 1
ATOM 960 C C . GLU A 1 132 ? -5.145 -8.251 20.508 1.00 66.75 132 GLU A C 1
ATOM 962 O O . GLU A 1 132 ? -4.913 -7.979 21.681 1.00 66.75 132 GLU A O 1
ATOM 967 N N . ASN A 1 133 ? -6.340 -8.696 20.107 1.00 59.56 133 ASN A N 1
ATOM 968 C CA . ASN A 1 133 ? -7.497 -8.833 20.999 1.00 59.56 133 ASN A CA 1
ATOM 969 C C . ASN A 1 133 ? -7.609 -10.215 21.666 1.00 59.56 133 ASN A C 1
ATOM 971 O O . ASN A 1 133 ? -8.499 -10.438 22.487 1.00 59.56 133 ASN A O 1
ATOM 975 N N . LEU A 1 134 ? -6.743 -11.165 21.305 1.00 59.50 134 LEU A N 1
ATOM 976 C CA . LEU A 1 134 ? -6.772 -12.530 21.816 1.00 59.50 134 LEU A CA 1
ATOM 977 C C . LEU A 1 134 ? -5.551 -12.725 22.719 1.00 59.50 134 LEU A C 1
ATOM 979 O O . LEU A 1 134 ? -4.437 -12.876 22.237 1.00 59.50 134 LEU A O 1
ATOM 983 N N . ASN A 1 135 ? -5.755 -12.817 24.037 1.00 53.81 135 ASN A N 1
ATOM 984 C CA . ASN A 1 135 ? -4.701 -13.098 25.033 1.00 53.81 135 ASN A CA 1
ATOM 985 C C . ASN A 1 135 ? -3.994 -14.471 24.863 1.00 53.81 135 ASN A C 1
ATOM 987 O O . ASN A 1 135 ? -3.318 -14.944 25.777 1.00 53.81 135 ASN A O 1
ATOM 991 N N . ARG A 1 136 ? -4.166 -15.154 23.723 1.00 58.25 136 ARG A N 1
ATOM 992 C CA . ARG A 1 136 ? -3.512 -16.413 23.363 1.00 58.25 136 ARG A CA 1
ATOM 993 C C . ARG A 1 136 ? -3.219 -16.464 21.866 1.00 58.25 136 ARG A C 1
ATOM 995 O O . ARG A 1 136 ? -4.126 -16.381 21.040 1.00 58.25 136 ARG A O 1
ATOM 1002 N N . ILE A 1 137 ? -1.958 -16.727 21.543 1.00 60.50 137 ILE A N 1
ATOM 1003 C CA . ILE A 1 137 ? -1.506 -17.108 20.205 1.00 60.50 137 ILE A CA 1
ATOM 1004 C C . ILE A 1 137 ? -1.896 -18.571 19.992 1.00 60.50 137 ILE A C 1
ATOM 1006 O O . ILE A 1 137 ? -1.231 -19.474 20.491 1.00 60.50 137 ILE A O 1
ATOM 1010 N N . THR A 1 138 ? -3.011 -18.822 19.312 1.00 64.75 138 THR A N 1
ATOM 1011 C CA . THR A 1 138 ? -3.530 -20.191 19.149 1.00 64.75 138 THR A CA 1
ATOM 1012 C C . THR A 1 138 ? -2.942 -20.909 17.940 1.00 64.75 138 THR A C 1
ATOM 1014 O O . THR A 1 138 ? -2.726 -22.111 18.007 1.00 64.75 138 THR A O 1
ATOM 1017 N N . ASN A 1 139 ? -2.625 -20.185 16.861 1.00 74.12 139 ASN A N 1
ATOM 1018 C CA . ASN A 1 139 ? -2.028 -20.742 15.645 1.00 74.12 139 ASN A CA 1
ATOM 1019 C C . ASN A 1 139 ? -0.910 -19.824 15.132 1.00 74.12 139 ASN A C 1
ATOM 1021 O O . ASN A 1 139 ? -1.109 -18.619 15.042 1.00 74.12 139 ASN A O 1
ATOM 1025 N N . LEU A 1 140 ? 0.255 -20.363 14.774 1.00 79.25 140 LEU A N 1
ATOM 1026 C CA . LEU A 1 140 ? 1.385 -19.578 14.240 1.00 79.25 140 LEU A CA 1
ATOM 1027 C C . LEU A 1 140 ? 1.577 -19.756 12.727 1.00 79.25 140 LEU A C 1
ATOM 1029 O O . LEU A 1 140 ? 2.316 -18.993 12.114 1.00 79.25 140 LEU A O 1
ATOM 1033 N N . TRP A 1 141 ? 0.900 -20.730 12.109 1.00 83.88 141 TRP A N 1
ATOM 1034 C CA . TRP A 1 141 ? 1.112 -21.079 10.702 1.00 83.88 141 TRP A CA 1
ATOM 1035 C C . TRP A 1 141 ? 0.935 -19.907 9.713 1.00 83.88 141 TRP A C 1
ATOM 1037 O O . TRP A 1 141 ? 1.720 -19.849 8.769 1.00 83.88 141 TRP A O 1
ATOM 1047 N N . PRO A 1 142 ? 0.025 -18.920 9.899 1.00 84.56 142 PRO A N 1
ATOM 1048 C CA . PRO A 1 142 ? -0.088 -17.814 8.946 1.00 84.56 142 PRO A CA 1
ATOM 1049 C C . PRO A 1 142 ? 1.130 -16.882 8.960 1.00 84.56 142 PRO A C 1
ATOM 1051 O O . PRO A 1 142 ? 1.364 -16.165 7.991 1.00 84.56 142 PRO A O 1
ATOM 1054 N N . LEU A 1 143 ? 1.949 -16.907 10.019 1.00 86.50 143 LEU A N 1
ATOM 1055 C CA . LEU A 1 143 ? 3.216 -16.172 10.042 1.00 86.50 143 LEU A CA 1
ATOM 1056 C C . LEU A 1 143 ? 4.235 -16.754 9.056 1.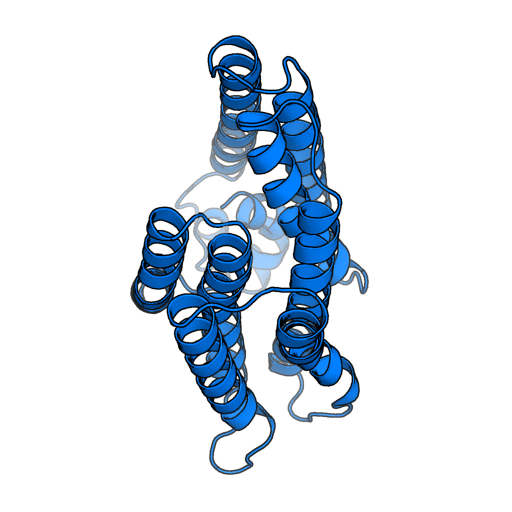00 86.50 143 LEU A C 1
ATOM 1058 O O . LEU A 1 143 ? 5.155 -16.042 8.668 1.00 86.50 143 LEU A O 1
ATOM 1062 N N . LEU A 1 144 ? 4.057 -17.996 8.584 1.00 90.38 144 LEU A N 1
ATOM 1063 C CA . LEU A 1 144 ? 4.893 -18.564 7.522 1.00 90.38 144 LEU A CA 1
ATOM 1064 C C . LEU A 1 144 ? 4.792 -17.755 6.224 1.00 90.38 144 LEU A C 1
ATOM 1066 O O . LEU A 1 144 ? 5.760 -17.699 5.472 1.00 90.38 144 LEU A O 1
ATOM 1070 N N . PHE A 1 145 ? 3.680 -17.054 5.977 1.00 92.44 145 PHE A N 1
ATOM 1071 C CA . PHE A 1 145 ? 3.584 -16.166 4.818 1.00 92.44 145 PHE A CA 1
ATOM 1072 C C . PHE A 1 145 ? 4.541 -14.962 4.899 1.00 92.44 145 PHE A C 1
ATOM 1074 O O . PHE A 1 145 ? 4.939 -14.442 3.858 1.00 92.44 145 PHE A O 1
ATOM 1081 N N . LEU A 1 146 ? 4.993 -14.562 6.099 1.00 93.31 146 LEU A N 1
ATOM 1082 C CA . LEU A 1 146 ? 6.053 -13.553 6.258 1.00 93.31 146 LEU A CA 1
ATOM 1083 C C . LEU A 1 146 ? 7.415 -14.063 5.771 1.00 93.31 146 LEU A C 1
ATOM 1085 O O . LEU A 1 146 ? 8.301 -13.251 5.521 1.00 93.31 146 LEU A O 1
ATOM 1089 N N . ALA A 1 147 ? 7.588 -15.382 5.619 1.00 93.50 147 ALA A N 1
ATOM 1090 C CA . ALA A 1 147 ? 8.809 -15.975 5.086 1.00 93.50 147 ALA A CA 1
ATOM 1091 C C . ALA A 1 147 ? 8.898 -15.882 3.550 1.00 93.50 147 ALA A C 1
ATOM 1093 O O . ALA A 1 147 ? 9.990 -15.979 2.993 1.00 93.50 147 ALA A O 1
ATOM 1094 N N . VAL A 1 148 ? 7.770 -15.671 2.855 1.00 95.06 148 VAL A N 1
ATOM 1095 C CA . VAL A 1 148 ? 7.692 -15.700 1.382 1.00 95.06 148 VAL A CA 1
ATOM 1096 C C . VAL A 1 148 ? 8.659 -14.721 0.704 1.00 95.06 148 VAL A C 1
ATOM 1098 O O . VAL A 1 148 ? 9.359 -15.165 -0.206 1.00 95.06 148 VAL A O 1
ATOM 1101 N N . PRO A 1 149 ? 8.799 -13.447 1.132 1.00 94.00 149 PRO A N 1
ATOM 1102 C CA . PRO A 1 149 ? 9.795 -12.546 0.548 1.00 94.00 149 PRO A CA 1
ATOM 1103 C C . PRO A 1 149 ? 11.229 -13.079 0.618 1.00 94.00 149 PRO A C 1
ATOM 1105 O O . PRO A 1 149 ? 12.014 -12.839 -0.296 1.00 94.00 149 PRO A O 1
ATOM 1108 N N . PHE A 1 150 ? 11.558 -13.832 1.670 1.00 95.19 150 PHE A N 1
ATOM 1109 C CA . PHE A 1 150 ? 12.902 -14.365 1.898 1.00 95.19 150 PHE A CA 1
ATOM 1110 C C . PHE A 1 150 ? 13.205 -15.620 1.084 1.00 95.19 150 PHE A C 1
ATOM 1112 O O . PHE A 1 150 ? 14.364 -15.918 0.826 1.00 95.19 150 PHE A O 1
ATOM 1119 N N . VAL A 1 151 ? 12.172 -16.337 0.642 1.00 94.81 151 VAL A N 1
ATOM 1120 C CA . VAL A 1 151 ? 12.317 -17.439 -0.317 1.00 94.81 151 VAL A CA 1
ATOM 1121 C C . VAL A 1 151 ? 12.326 -16.894 -1.743 1.00 94.81 151 VAL A C 1
ATOM 1123 O O . VAL A 1 151 ? 13.168 -17.272 -2.551 1.00 94.81 151 VAL A O 1
ATOM 1126 N N . TYR A 1 152 ? 11.410 -15.972 -2.045 1.00 93.81 152 TYR A N 1
ATOM 1127 C CA . TYR A 1 152 ? 11.247 -15.406 -3.378 1.00 93.81 152 TYR A CA 1
ATOM 1128 C C . TYR A 1 152 ? 12.460 -14.585 -3.820 1.00 93.81 152 TYR A C 1
ATOM 1130 O O . TYR A 1 152 ? 12.946 -14.779 -4.930 1.00 93.81 152 TYR A O 1
ATOM 1138 N N . ALA A 1 153 ? 12.968 -13.689 -2.967 1.00 91.81 153 ALA A N 1
ATOM 1139 C CA . ALA A 1 153 ? 14.042 -12.778 -3.348 1.00 91.81 153 ALA A CA 1
ATOM 1140 C C . ALA A 1 153 ? 15.313 -13.491 -3.849 1.00 91.81 153 ALA A C 1
ATOM 1142 O O . ALA A 1 153 ? 15.714 -13.214 -4.972 1.00 91.81 153 ALA A O 1
ATOM 1143 N N . PRO A 1 154 ? 15.931 -14.438 -3.120 1.00 90.75 154 PRO A N 1
ATOM 1144 C CA . PRO A 1 154 ? 17.120 -15.127 -3.621 1.00 90.75 154 PRO A CA 1
ATOM 1145 C C . PRO A 1 154 ? 16.829 -16.083 -4.789 1.00 90.75 154 PRO A C 1
ATOM 1147 O O . PRO A 1 154 ? 17.729 -16.361 -5.574 1.00 90.75 154 PRO A O 1
ATOM 1150 N N . ALA A 1 155 ? 15.602 -16.606 -4.905 1.00 89.94 155 ALA A N 1
ATOM 1151 C CA . ALA A 1 155 ? 15.245 -17.565 -5.952 1.00 89.94 155 ALA A CA 1
ATOM 1152 C C . ALA A 1 155 ? 14.897 -16.903 -7.295 1.00 89.94 155 ALA A C 1
ATOM 1154 O O . ALA A 1 155 ? 15.114 -17.502 -8.346 1.00 89.94 155 ALA A O 1
ATOM 1155 N N . ALA A 1 156 ? 14.324 -15.698 -7.262 1.00 87.69 156 ALA A N 1
ATOM 1156 C CA . ALA A 1 156 ? 13.755 -15.037 -8.435 1.00 87.69 156 ALA A CA 1
ATOM 1157 C C . ALA A 1 156 ? 14.389 -13.676 -8.753 1.00 87.69 156 ALA A C 1
ATOM 1159 O O . ALA A 1 156 ? 14.188 -13.167 -9.856 1.00 87.69 156 ALA A O 1
ATOM 1160 N N . LEU A 1 157 ? 15.132 -13.070 -7.820 1.00 86.69 157 LEU A N 1
ATOM 1161 C CA . LEU A 1 157 ? 15.748 -11.756 -8.004 1.00 86.69 157 LEU A CA 1
ATOM 1162 C C . LEU A 1 157 ? 17.271 -11.883 -8.111 1.00 86.69 157 LEU A C 1
ATOM 1164 O O . LEU A 1 157 ? 17.921 -12.531 -7.292 1.00 86.69 157 LEU A O 1
ATOM 1168 N N . GLY A 1 158 ? 17.856 -11.205 -9.098 1.00 85.38 158 GLY A N 1
ATOM 1169 C CA . GLY A 1 158 ? 19.301 -11.000 -9.166 1.00 85.38 158 GLY A CA 1
ATOM 1170 C C . GLY A 1 158 ? 19.723 -9.938 -8.155 1.00 85.38 158 GLY A C 1
ATOM 1171 O O . GLY A 1 158 ? 19.729 -8.755 -8.481 1.00 85.38 158 GLY A O 1
ATOM 1172 N N . LEU A 1 159 ? 20.020 -10.343 -6.918 1.00 88.44 159 LEU A N 1
ATOM 1173 C CA . LEU A 1 159 ? 20.410 -9.412 -5.857 1.00 88.44 159 LEU A CA 1
ATOM 1174 C C . LEU A 1 159 ? 21.856 -8.938 -6.056 1.00 88.44 159 LEU A C 1
ATOM 1176 O O . LEU A 1 159 ? 22.800 -9.713 -5.915 1.00 88.44 159 LEU A O 1
ATOM 1180 N N . ASP A 1 160 ? 22.019 -7.650 -6.347 1.00 91.00 160 ASP A N 1
ATOM 1181 C CA . ASP A 1 160 ? 23.302 -6.954 -6.274 1.00 91.00 160 ASP A CA 1
ATOM 1182 C C . ASP A 1 160 ? 23.658 -6.610 -4.811 1.00 91.00 160 ASP A C 1
ATOM 1184 O O . ASP A 1 160 ? 22.921 -6.931 -3.875 1.00 91.00 160 ASP A O 1
ATOM 1188 N N . GLY A 1 161 ? 24.798 -5.950 -4.581 1.00 91.88 161 GLY A N 1
ATOM 1189 C CA . GLY A 1 161 ? 25.232 -5.598 -3.221 1.00 91.88 161 GLY A CA 1
ATOM 1190 C C . GLY A 1 161 ? 24.207 -4.751 -2.452 1.00 91.88 161 GLY A C 1
ATOM 1191 O O . GLY A 1 161 ? 24.016 -4.944 -1.250 1.00 91.88 161 GLY A O 1
ATOM 1192 N N . THR A 1 162 ? 23.496 -3.855 -3.144 1.00 91.62 162 THR A N 1
ATOM 1193 C CA . THR A 1 162 ? 22.415 -3.053 -2.557 1.00 91.62 162 THR A CA 1
ATOM 1194 C C . THR A 1 162 ? 21.206 -3.919 -2.211 1.00 91.62 162 THR A C 1
ATOM 1196 O O . THR A 1 162 ? 20.716 -3.856 -1.082 1.00 91.62 162 THR A O 1
ATOM 1199 N N . GLY A 1 163 ? 20.769 -4.780 -3.131 1.00 93.81 163 GLY A N 1
ATOM 1200 C CA . GLY A 1 163 ? 19.687 -5.733 -2.904 1.00 93.81 163 GLY A CA 1
ATOM 1201 C C . GLY A 1 163 ? 19.973 -6.667 -1.728 1.00 93.81 163 GLY A C 1
ATOM 1202 O O . GLY A 1 163 ? 19.098 -6.875 -0.890 1.00 93.81 163 GLY A O 1
ATOM 1203 N N . MET A 1 164 ? 21.208 -7.161 -1.596 1.00 95.12 164 MET A N 1
ATOM 1204 C CA . MET A 1 164 ? 21.634 -7.983 -0.456 1.00 95.12 164 MET A CA 1
ATOM 1205 C C . MET A 1 164 ? 21.582 -7.219 0.873 1.00 95.12 164 MET A C 1
ATOM 1207 O O . MET A 1 164 ? 21.122 -7.767 1.876 1.00 95.12 164 MET A O 1
ATOM 1211 N N . ALA A 1 165 ? 22.009 -5.952 0.896 1.00 95.62 165 ALA A N 1
ATOM 1212 C CA . ALA A 1 165 ? 21.946 -5.122 2.097 1.00 95.62 165 ALA A CA 1
ATOM 1213 C C . ALA A 1 165 ? 20.495 -4.858 2.538 1.00 95.62 165 ALA A C 1
ATOM 1215 O O . ALA A 1 165 ? 20.169 -5.011 3.717 1.00 95.62 165 ALA A O 1
ATOM 1216 N N . ILE A 1 166 ? 19.607 -4.524 1.592 1.00 96.62 166 ILE A N 1
ATOM 1217 C CA . ILE A 1 166 ? 18.175 -4.317 1.866 1.00 96.62 166 ILE A CA 1
ATOM 1218 C C . ILE A 1 166 ? 17.524 -5.628 2.318 1.00 96.62 166 ILE A C 1
ATOM 1220 O O . ILE A 1 166 ? 16.781 -5.633 3.298 1.00 96.62 166 ILE A O 1
ATOM 1224 N N . TYR A 1 167 ? 17.841 -6.746 1.661 1.00 96.62 167 TYR A N 1
ATOM 1225 C CA . TYR A 1 167 ? 17.370 -8.080 2.032 1.00 96.62 167 TYR A CA 1
ATOM 1226 C C . TYR A 1 167 ? 17.753 -8.439 3.473 1.00 96.62 167 TYR A C 1
ATOM 1228 O O . TYR A 1 167 ? 16.895 -8.835 4.263 1.00 96.62 167 TYR A O 1
ATOM 1236 N N . ALA A 1 168 ? 19.025 -8.255 3.843 1.00 96.75 168 ALA A N 1
ATOM 1237 C CA . ALA A 1 168 ? 19.511 -8.523 5.193 1.00 96.75 168 ALA A CA 1
ATOM 1238 C C . ALA A 1 168 ? 18.849 -7.603 6.231 1.00 96.75 168 ALA A C 1
ATOM 1240 O O . ALA A 1 168 ? 18.449 -8.067 7.301 1.00 96.75 168 ALA A O 1
ATOM 1241 N N . GLY A 1 169 ? 18.674 -6.319 5.902 1.00 97.44 169 GLY A N 1
ATOM 1242 C CA . GLY A 1 169 ? 17.965 -5.356 6.744 1.00 97.44 169 GLY A CA 1
ATOM 1243 C C . GLY A 1 169 ? 16.500 -5.737 6.970 1.00 97.44 169 GLY A C 1
ATOM 1244 O O . GLY A 1 169 ? 16.041 -5.764 8.112 1.00 97.44 169 GLY A O 1
ATOM 1245 N N . LEU A 1 170 ? 15.782 -6.106 5.904 1.00 97.44 170 LEU A N 1
ATOM 1246 C CA . LEU A 1 170 ? 14.408 -6.602 5.980 1.00 97.44 170 LEU A CA 1
ATOM 1247 C C . LEU A 1 170 ? 14.328 -7.882 6.826 1.00 97.44 170 LEU A C 1
ATOM 1249 O O . LEU A 1 170 ? 13.446 -7.989 7.676 1.00 97.44 170 LEU A O 1
ATOM 1253 N N . ALA A 1 171 ? 15.255 -8.826 6.642 1.00 97.31 171 ALA A N 1
ATOM 1254 C CA . ALA A 1 171 ? 15.290 -10.078 7.398 1.00 97.31 171 ALA A CA 1
ATOM 1255 C C . ALA A 1 171 ? 15.497 -9.826 8.893 1.00 97.31 171 ALA A C 1
ATOM 1257 O O . ALA A 1 171 ? 14.705 -10.288 9.717 1.00 97.31 171 ALA A O 1
ATOM 1258 N N . ALA A 1 172 ? 16.507 -9.028 9.248 1.00 97.69 172 ALA A N 1
ATOM 1259 C CA . ALA A 1 172 ? 16.766 -8.641 10.629 1.00 97.69 172 ALA A CA 1
ATOM 1260 C C . ALA A 1 172 ? 15.559 -7.922 11.251 1.00 97.69 172 ALA A C 1
ATOM 1262 O O . ALA A 1 172 ? 15.188 -8.202 12.393 1.00 97.69 172 ALA A O 1
ATOM 1263 N N . TRP A 1 173 ? 14.906 -7.039 10.490 1.00 97.69 173 TRP A N 1
ATOM 1264 C CA . TRP A 1 173 ? 13.746 -6.295 10.966 1.00 97.69 173 TRP A CA 1
ATOM 1265 C C . TRP A 1 173 ? 12.515 -7.176 11.189 1.00 97.69 173 TRP A C 1
ATOM 1267 O O . TRP A 1 173 ? 11.850 -7.054 12.218 1.00 97.69 173 TRP A O 1
ATOM 1277 N N . VAL A 1 174 ? 12.218 -8.097 10.268 1.00 96.38 174 VAL A N 1
ATOM 1278 C CA . VAL A 1 174 ? 11.102 -9.040 10.424 1.00 96.38 174 VAL A CA 1
ATOM 1279 C C . VAL A 1 174 ? 11.349 -9.973 11.605 1.00 96.38 174 VAL A C 1
ATOM 1281 O O . VAL A 1 174 ? 10.441 -10.170 12.407 1.00 96.38 174 VAL A O 1
ATOM 1284 N N . LEU A 1 175 ? 12.571 -10.484 11.786 1.00 96.19 175 LEU A N 1
ATOM 1285 C CA . LEU A 1 175 ? 12.926 -11.290 12.961 1.00 96.19 175 LEU A CA 1
ATOM 1286 C C . LEU A 1 175 ? 12.769 -10.498 14.266 1.00 96.19 175 LEU A C 1
ATOM 1288 O O . LEU A 1 175 ? 12.212 -11.005 15.242 1.00 96.19 175 LEU A O 1
ATOM 1292 N N . TYR A 1 176 ? 13.198 -9.235 14.276 1.00 96.19 176 TYR A N 1
ATOM 1293 C CA . TYR A 1 176 ? 12.980 -8.331 15.402 1.00 96.19 176 TYR A CA 1
ATOM 1294 C C . TYR A 1 176 ? 11.485 -8.130 15.690 1.00 96.19 176 TYR A C 1
ATOM 1296 O O . TYR A 1 176 ? 11.071 -8.252 16.844 1.00 96.19 176 TYR A O 1
ATOM 1304 N N . ALA A 1 177 ? 10.656 -7.900 14.669 1.00 94.31 177 ALA A N 1
ATOM 1305 C CA . ALA A 1 177 ? 9.212 -7.745 14.829 1.00 94.31 177 ALA A CA 1
ATOM 1306 C C . ALA A 1 177 ? 8.541 -9.033 15.341 1.00 94.31 177 ALA A C 1
ATOM 1308 O O . ALA A 1 177 ? 7.734 -8.986 16.270 1.00 94.31 177 ALA A O 1
ATOM 1309 N N . LEU A 1 178 ? 8.929 -10.191 14.798 1.00 92.75 178 LEU A N 1
ATOM 1310 C CA . LEU A 1 178 ? 8.452 -11.503 15.236 1.00 92.75 178 LEU A CA 1
ATOM 1311 C C . LEU A 1 178 ? 8.839 -11.804 16.685 1.00 92.75 178 LEU A C 1
ATOM 1313 O O . LEU A 1 178 ? 8.072 -12.461 17.384 1.00 92.75 178 LEU A O 1
ATOM 1317 N N . SER A 1 179 ? 9.967 -11.285 17.182 1.00 93.44 179 SER A N 1
ATOM 1318 C CA . SER A 1 179 ? 10.358 -11.475 18.584 1.00 93.44 179 SER A CA 1
ATOM 1319 C C . SER A 1 179 ? 9.303 -10.959 19.575 1.00 93.44 179 SER A C 1
ATOM 1321 O O . SER A 1 179 ? 9.145 -11.545 20.642 1.00 93.44 179 SER A O 1
ATOM 1323 N N . PHE A 1 180 ? 8.514 -9.944 19.202 1.00 91.69 180 PHE A N 1
ATOM 1324 C CA . PHE A 1 180 ? 7.396 -9.439 20.012 1.00 91.69 180 PHE A CA 1
ATOM 1325 C C . PHE A 1 180 ? 6.132 -10.311 19.944 1.00 91.69 180 PHE A C 1
ATOM 1327 O O . PHE A 1 180 ? 5.157 -10.019 20.630 1.00 91.69 180 PHE A O 1
ATOM 1334 N N . LEU A 1 181 ? 6.118 -11.361 19.123 1.00 88.50 181 LEU A N 1
ATOM 1335 C CA . LEU A 1 181 ? 5.022 -12.328 19.043 1.00 88.50 181 LEU A CA 1
ATOM 1336 C C . LEU A 1 181 ? 5.417 -13.661 19.681 1.00 88.50 181 LEU A C 1
ATOM 1338 O O . LEU A 1 181 ? 4.639 -14.232 20.431 1.00 88.50 181 LEU A O 1
ATOM 1342 N N . VAL A 1 182 ? 6.628 -14.157 19.413 1.00 87.94 182 VAL A N 1
ATOM 1343 C CA . VAL A 1 182 ? 7.040 -15.511 19.833 1.00 87.94 182 VAL A CA 1
ATOM 1344 C C . VAL A 1 182 ? 7.868 -15.565 21.115 1.00 87.94 182 VAL A C 1
ATOM 1346 O O . VAL A 1 182 ? 7.894 -16.618 21.746 1.00 87.94 182 VAL A O 1
ATOM 1349 N N . VAL A 1 183 ? 8.545 -14.486 21.528 1.00 89.38 183 VAL A N 1
ATOM 1350 C CA . VAL A 1 183 ? 9.396 -14.511 22.732 1.00 89.38 183 VAL A CA 1
ATOM 1351 C C . VAL A 1 183 ? 8.579 -14.078 23.954 1.00 89.38 183 VAL A C 1
ATOM 1353 O O . VAL A 1 183 ? 8.223 -12.901 24.032 1.00 89.38 183 VAL A O 1
ATOM 1356 N N . PRO A 1 184 ? 8.334 -14.961 24.950 1.00 85.19 184 PRO A N 1
ATOM 1357 C CA . PRO A 1 184 ? 7.440 -14.664 26.075 1.00 85.19 184 PRO A CA 1
ATOM 1358 C C . PRO A 1 184 ? 7.783 -13.385 26.846 1.00 85.19 184 PRO A C 1
ATOM 1360 O O . PRO A 1 184 ? 6.894 -12.630 27.221 1.00 85.19 184 PRO A O 1
ATOM 1363 N N . SER A 1 185 ? 9.074 -13.093 27.033 1.00 88.62 185 SER A N 1
ATOM 1364 C CA . SER A 1 185 ? 9.540 -11.902 27.757 1.00 88.62 185 SER A CA 1
ATOM 1365 C C . SER A 1 185 ? 9.359 -10.584 26.997 1.00 88.62 185 SER A C 1
ATOM 1367 O O . SER A 1 185 ? 9.564 -9.518 27.574 1.00 88.62 185 SER A O 1
ATOM 1369 N N . ARG A 1 186 ? 9.008 -10.633 25.705 1.00 87.94 186 ARG A N 1
ATOM 1370 C CA . ARG A 1 186 ? 8.874 -9.458 24.833 1.00 87.94 186 ARG A CA 1
ATOM 1371 C C . ARG A 1 186 ? 7.490 -9.317 24.210 1.00 87.94 186 ARG A C 1
ATOM 1373 O O . ARG A 1 186 ? 7.337 -8.445 23.364 1.00 87.94 186 ARG A O 1
ATOM 1380 N N . ILE A 1 187 ? 6.501 -10.133 24.582 1.00 88.12 187 ILE A N 1
ATOM 1381 C CA . ILE A 1 187 ? 5.198 -10.131 23.903 1.00 88.12 187 ILE A CA 1
ATOM 1382 C C . ILE A 1 187 ? 4.592 -8.719 23.885 1.00 88.12 187 ILE A C 1
ATOM 1384 O O . ILE A 1 187 ? 4.313 -8.127 24.925 1.00 88.12 187 ILE A O 1
ATOM 1388 N N . ASN A 1 188 ? 4.415 -8.175 22.682 1.00 89.44 188 ASN A N 1
ATOM 1389 C CA . ASN A 1 188 ? 3.812 -6.874 22.422 1.00 89.44 188 ASN A CA 1
ATOM 1390 C C . ASN A 1 188 ? 3.283 -6.850 20.980 1.00 89.44 188 ASN A C 1
ATOM 1392 O O . ASN A 1 188 ? 3.975 -6.430 20.048 1.00 89.44 188 ASN A O 1
ATOM 1396 N N . VAL A 1 189 ? 2.050 -7.330 20.802 1.00 87.62 189 VAL A N 1
ATOM 1397 C CA . VAL A 1 189 ? 1.412 -7.449 19.482 1.00 87.62 189 VAL A CA 1
ATOM 1398 C C . VAL A 1 189 ? 1.301 -6.099 18.759 1.00 87.62 189 VAL A C 1
ATOM 1400 O O . VAL A 1 189 ? 1.741 -6.043 17.609 1.00 87.62 189 VAL A O 1
ATOM 1403 N N . PRO A 1 190 ? 0.845 -4.993 19.389 1.00 88.06 190 PRO A N 1
ATOM 1404 C CA . PRO A 1 190 ? 0.777 -3.697 18.708 1.00 88.06 190 PRO A CA 1
ATOM 1405 C C . PRO A 1 190 ? 2.135 -3.260 18.147 1.00 88.06 190 PRO A C 1
ATOM 1407 O O . PRO A 1 190 ? 2.246 -2.839 16.996 1.00 88.06 190 PRO A O 1
ATOM 1410 N N . ARG A 1 191 ? 3.215 -3.431 18.923 1.00 90.12 191 ARG A N 1
ATOM 1411 C CA . ARG A 1 191 ? 4.576 -3.103 18.475 1.00 90.12 191 ARG A CA 1
ATOM 1412 C C . ARG A 1 191 ? 5.040 -3.993 17.325 1.00 90.12 191 ARG A C 1
ATOM 1414 O O . ARG A 1 191 ? 5.725 -3.494 16.430 1.00 90.12 191 ARG A O 1
ATOM 1421 N N . ALA A 1 192 ? 4.679 -5.275 17.332 1.00 91.81 192 ALA A N 1
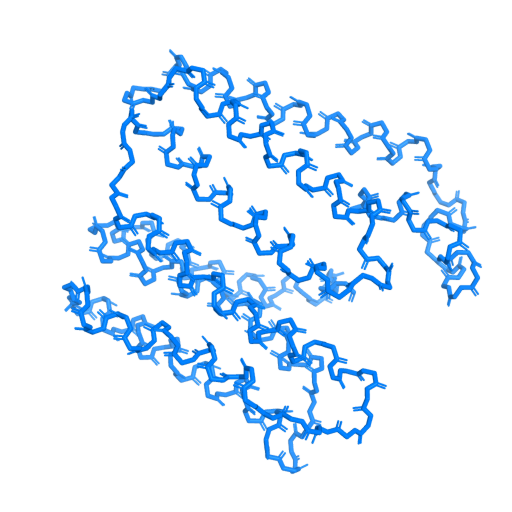ATOM 1422 C CA . ALA A 1 192 ? 4.951 -6.185 16.224 1.00 91.81 192 ALA A CA 1
ATOM 1423 C C . ALA A 1 192 ? 4.254 -5.714 14.941 1.00 91.81 192 ALA A C 1
ATOM 1425 O O . ALA A 1 192 ? 4.908 -5.573 13.912 1.00 91.81 192 ALA A O 1
ATOM 1426 N N . VAL A 1 193 ? 2.956 -5.401 15.015 1.00 90.62 193 VAL A N 1
ATOM 1427 C CA . VAL A 1 193 ? 2.142 -4.941 13.877 1.00 90.62 193 VAL A CA 1
ATOM 1428 C C . VAL A 1 193 ? 2.692 -3.645 13.295 1.00 90.62 193 VAL A C 1
ATOM 1430 O O . VAL A 1 193 ? 2.941 -3.573 12.095 1.00 90.62 193 VAL A O 1
ATOM 1433 N N . VAL A 1 194 ? 2.960 -2.646 14.140 1.00 91.25 194 VAL A N 1
ATOM 1434 C CA . VAL A 1 194 ? 3.554 -1.360 13.736 1.00 91.25 194 VAL A CA 1
ATOM 1435 C C . VAL A 1 194 ? 4.904 -1.575 13.042 1.00 91.25 194 VAL A C 1
ATOM 1437 O O . VAL A 1 194 ? 5.165 -0.987 11.991 1.00 91.25 194 VAL A O 1
ATOM 1440 N N . SER A 1 195 ? 5.734 -2.473 13.583 1.00 93.75 195 SER A N 1
ATOM 1441 C CA . SER A 1 195 ? 7.051 -2.793 13.020 1.00 93.75 195 SER A CA 1
ATOM 1442 C C . SER A 1 195 ? 6.942 -3.529 11.678 1.00 93.75 195 SER A C 1
ATOM 1444 O O . SER A 1 195 ? 7.663 -3.185 10.744 1.00 93.75 195 SER A O 1
ATOM 1446 N N . LEU A 1 196 ? 6.028 -4.496 11.541 1.00 94.44 196 LEU A N 1
ATOM 1447 C CA . LEU A 1 196 ? 5.768 -5.194 10.275 1.00 94.44 196 LEU A CA 1
ATOM 1448 C C . LEU A 1 196 ? 5.183 -4.243 9.219 1.00 94.44 196 LEU A C 1
ATOM 1450 O O . LEU A 1 196 ? 5.581 -4.296 8.060 1.00 94.44 196 LEU A O 1
ATOM 1454 N N . LEU A 1 197 ? 4.302 -3.315 9.609 1.00 92.88 197 LEU A N 1
ATOM 1455 C CA . LEU A 1 197 ? 3.767 -2.292 8.705 1.00 92.88 197 LEU A CA 1
ATOM 1456 C C . LEU A 1 197 ? 4.879 -1.402 8.143 1.00 92.88 197 LEU A C 1
ATOM 1458 O O . LEU A 1 197 ? 4.902 -1.157 6.940 1.00 92.88 197 LEU A O 1
ATOM 1462 N N . ALA A 1 198 ? 5.821 -0.962 8.982 1.00 94.62 198 ALA A N 1
ATOM 1463 C CA . ALA A 1 198 ? 6.989 -0.218 8.511 1.00 94.62 198 ALA A CA 1
ATOM 1464 C C . ALA A 1 198 ? 7.872 -1.074 7.584 1.00 94.62 198 ALA A C 1
ATOM 1466 O O . ALA A 1 198 ? 8.377 -0.577 6.580 1.00 94.62 198 ALA A O 1
ATOM 1467 N N . GLY A 1 199 ? 8.005 -2.373 7.874 1.00 96.12 199 GLY A N 1
ATOM 1468 C CA . GLY A 1 199 ? 8.762 -3.331 7.062 1.00 96.12 199 GLY A CA 1
ATOM 1469 C C . GLY A 1 199 ? 8.312 -3.430 5.599 1.00 96.12 199 GLY A C 1
ATOM 1470 O O . GLY A 1 199 ? 9.129 -3.784 4.751 1.00 96.12 199 GLY A O 1
ATOM 1471 N N . ILE A 1 200 ? 7.071 -3.042 5.275 1.00 95.12 200 ILE A N 1
ATOM 1472 C CA . ILE A 1 200 ? 6.577 -2.961 3.890 1.00 95.12 200 ILE A CA 1
ATOM 1473 C C . ILE A 1 200 ? 7.475 -2.053 3.039 1.00 95.12 200 ILE A C 1
ATOM 1475 O O . ILE A 1 200 ? 7.802 -2.419 1.917 1.00 95.12 200 ILE A O 1
ATOM 1479 N N . CYS A 1 201 ? 7.964 -0.933 3.582 1.00 96.44 201 CYS A N 1
ATOM 1480 C CA . CYS A 1 201 ? 8.860 -0.028 2.857 1.00 96.44 201 CYS A CA 1
ATOM 1481 C C . CYS A 1 201 ? 10.180 -0.702 2.444 1.00 96.44 201 CYS A C 1
ATOM 1483 O O . CYS A 1 201 ? 10.706 -0.435 1.367 1.00 96.44 201 CYS A O 1
ATOM 1485 N N . LEU A 1 202 ? 10.711 -1.595 3.287 1.00 97.25 202 LEU A N 1
ATOM 1486 C CA . LEU A 1 202 ? 11.926 -2.354 2.981 1.00 97.25 202 LEU A CA 1
ATOM 1487 C C . LEU A 1 202 ? 11.656 -3.458 1.949 1.00 97.25 202 LEU A C 1
ATOM 1489 O O . LEU A 1 202 ? 12.514 -3.737 1.116 1.00 97.25 202 LEU A O 1
ATOM 1493 N N . LEU A 1 203 ? 10.464 -4.060 1.975 1.00 96.38 203 LEU A N 1
ATOM 1494 C CA . LEU A 1 203 ? 10.033 -5.010 0.949 1.00 96.38 203 LEU A CA 1
ATOM 1495 C C . LEU A 1 203 ? 9.847 -4.324 -0.413 1.00 96.38 203 LEU A C 1
ATOM 1497 O O . LEU A 1 203 ? 10.365 -4.819 -1.412 1.00 96.38 203 LEU A O 1
ATOM 1501 N N . ASP A 1 204 ? 9.183 -3.166 -0.446 1.00 95.38 204 ASP A N 1
ATOM 1502 C CA . ASP A 1 204 ? 9.051 -2.340 -1.650 1.00 95.38 204 ASP A CA 1
ATOM 1503 C C . ASP A 1 204 ? 10.443 -1.979 -2.197 1.00 95.38 204 ASP A C 1
ATOM 1505 O O . ASP A 1 204 ? 10.722 -2.174 -3.379 1.00 95.38 204 ASP A O 1
ATOM 1509 N N . ALA A 1 205 ? 11.358 -1.535 -1.325 1.00 96.31 205 ALA A N 1
ATOM 1510 C CA . ALA A 1 205 ? 12.733 -1.216 -1.700 1.00 96.31 205 ALA A CA 1
ATOM 1511 C C . ALA A 1 205 ? 13.487 -2.413 -2.295 1.00 96.31 205 ALA A C 1
ATOM 1513 O O . ALA A 1 205 ? 14.207 -2.251 -3.280 1.00 96.31 205 ALA A O 1
ATOM 1514 N N . LEU A 1 206 ? 13.311 -3.611 -1.729 1.00 95.81 206 LEU A N 1
ATOM 1515 C CA . LEU A 1 206 ? 13.942 -4.835 -2.221 1.00 95.81 206 LEU A CA 1
ATOM 1516 C C . LEU A 1 206 ? 13.470 -5.174 -3.642 1.00 95.81 206 LEU A C 1
ATOM 1518 O O . LEU A 1 206 ? 14.293 -5.445 -4.517 1.00 95.81 206 LEU A O 1
ATOM 1522 N N . LEU A 1 207 ? 12.156 -5.116 -3.881 1.00 93.94 207 LEU A N 1
ATOM 1523 C CA . LEU A 1 207 ? 11.567 -5.376 -5.196 1.00 93.94 207 LEU A CA 1
ATOM 1524 C C . LEU A 1 207 ? 11.997 -4.322 -6.228 1.00 93.94 207 LEU A C 1
ATOM 1526 O O . LEU A 1 207 ? 12.349 -4.669 -7.355 1.00 93.94 207 LEU A O 1
ATOM 1530 N N . ILE A 1 208 ? 12.033 -3.046 -5.836 1.00 92.94 208 ILE A N 1
ATOM 1531 C CA . ILE A 1 208 ? 12.481 -1.945 -6.699 1.00 92.94 208 ILE A CA 1
ATOM 1532 C C . ILE A 1 208 ? 13.971 -2.087 -7.038 1.00 92.94 208 ILE A C 1
ATOM 1534 O O . ILE A 1 208 ? 14.346 -1.957 -8.205 1.00 92.94 208 ILE A O 1
ATOM 1538 N N . SER A 1 209 ? 14.821 -2.393 -6.053 1.00 93.81 209 SER A N 1
ATOM 1539 C CA . SER A 1 209 ? 16.262 -2.590 -6.264 1.00 93.81 209 SER A CA 1
ATOM 1540 C C . SER A 1 209 ? 16.521 -3.706 -7.273 1.00 93.81 209 SER A C 1
ATOM 1542 O O . SER A 1 209 ? 17.310 -3.527 -8.195 1.00 93.81 209 SER A O 1
ATOM 1544 N N . ALA A 1 210 ? 15.799 -4.823 -7.155 1.00 88.69 210 ALA A N 1
ATOM 1545 C CA . ALA A 1 210 ? 15.915 -5.947 -8.080 1.00 88.69 210 ALA A CA 1
ATOM 1546 C C . ALA A 1 210 ? 15.453 -5.630 -9.514 1.00 88.69 210 ALA A C 1
ATOM 1548 O O . ALA A 1 210 ? 15.851 -6.315 -10.452 1.00 88.69 210 ALA A O 1
ATOM 1549 N N . SER A 1 211 ? 14.638 -4.588 -9.700 1.00 86.50 211 SER A N 1
ATOM 1550 C CA . SER A 1 211 ? 14.255 -4.076 -11.024 1.00 86.50 211 SER A CA 1
ATOM 1551 C C . SER A 1 211 ? 15.250 -3.062 -11.615 1.00 86.50 211 SER A C 1
ATOM 1553 O O . SER A 1 211 ? 15.009 -2.525 -12.693 1.00 86.50 211 SER A O 1
ATOM 1555 N N . GLY A 1 212 ? 16.364 -2.784 -10.922 1.00 86.19 212 GLY A N 1
ATOM 1556 C CA . GLY A 1 212 ? 17.398 -1.828 -11.339 1.00 86.19 212 GLY A CA 1
ATOM 1557 C C . GLY A 1 212 ? 17.173 -0.386 -10.861 1.00 86.19 212 GLY A C 1
ATOM 1558 O O . GLY A 1 212 ? 17.989 0.493 -11.131 1.00 86.19 212 GLY A O 1
ATOM 1559 N N . GLY A 1 213 ? 16.096 -0.115 -10.118 1.00 88.19 213 GLY A N 1
ATOM 1560 C CA . GLY A 1 213 ? 15.717 1.225 -9.661 1.00 88.19 213 GLY A CA 1
ATOM 1561 C C . GLY A 1 213 ? 16.425 1.685 -8.383 1.00 88.19 213 GLY A C 1
ATOM 1562 O O . GLY A 1 213 ? 15.750 2.036 -7.419 1.00 88.19 213 GLY A O 1
ATOM 1563 N N . GLN A 1 214 ? 17.760 1.703 -8.337 1.00 89.94 214 GLN A N 1
ATOM 1564 C CA . GLN A 1 214 ? 18.522 1.939 -7.094 1.00 89.94 214 GLN A CA 1
ATOM 1565 C C . GLN A 1 214 ? 18.143 3.238 -6.353 1.00 89.94 214 GLN A C 1
ATOM 1567 O O . GLN A 1 214 ? 17.979 3.231 -5.133 1.00 89.94 214 GLN A O 1
ATOM 1572 N N . THR A 1 215 ? 17.943 4.352 -7.064 1.00 92.81 215 THR A N 1
ATOM 1573 C CA . THR A 1 215 ? 17.529 5.626 -6.443 1.00 92.81 215 THR A CA 1
ATOM 1574 C C . THR A 1 215 ? 16.150 5.520 -5.791 1.00 92.81 215 THR A C 1
ATOM 1576 O O . THR A 1 215 ? 15.958 5.970 -4.663 1.00 92.81 215 THR A O 1
ATOM 1579 N N . LEU A 1 216 ? 15.193 4.887 -6.475 1.00 92.81 216 LEU A N 1
ATOM 1580 C CA . LEU A 1 216 ? 13.844 4.667 -5.952 1.00 92.81 216 LEU A CA 1
ATOM 1581 C C . LEU A 1 216 ? 13.850 3.677 -4.781 1.00 92.81 216 LEU A C 1
ATOM 1583 O O . LEU A 1 216 ? 13.088 3.855 -3.833 1.00 92.81 216 LEU A O 1
ATOM 1587 N N . ALA A 1 217 ? 14.739 2.680 -4.803 1.00 94.00 217 ALA A N 1
ATOM 1588 C CA . ALA A 1 217 ? 14.909 1.744 -3.699 1.00 94.00 217 ALA A CA 1
ATOM 1589 C C . ALA A 1 217 ? 15.351 2.471 -2.421 1.00 94.00 217 ALA A C 1
ATOM 1591 O O . ALA A 1 217 ? 14.749 2.273 -1.370 1.00 94.00 217 ALA A O 1
ATOM 1592 N N . TRP A 1 218 ? 16.329 3.380 -2.501 1.00 94.75 218 TRP A N 1
ATOM 1593 C CA . TRP A 1 218 ? 16.743 4.174 -1.338 1.00 94.75 218 TRP A CA 1
ATOM 1594 C C . TRP A 1 218 ? 15.669 5.148 -0.853 1.00 94.75 218 TRP A C 1
ATOM 1596 O O . TRP A 1 218 ? 15.535 5.347 0.354 1.00 94.75 218 TRP A O 1
ATOM 1606 N N . LEU A 1 219 ? 14.859 5.707 -1.757 1.00 95.69 219 LEU A N 1
ATOM 1607 C CA . LEU A 1 219 ? 13.684 6.491 -1.366 1.00 95.69 219 LEU A CA 1
ATOM 1608 C C . LEU A 1 219 ? 12.658 5.632 -0.612 1.00 95.69 219 LEU A C 1
ATOM 1610 O O . LEU A 1 219 ? 12.135 6.066 0.413 1.00 95.69 219 LEU A O 1
ATOM 1614 N N . ALA A 1 220 ? 12.419 4.397 -1.058 1.00 95.44 220 ALA A N 1
ATOM 1615 C CA . ALA A 1 220 ? 11.568 3.452 -0.341 1.00 95.44 220 ALA A CA 1
ATOM 1616 C C . ALA A 1 220 ? 12.165 3.077 1.031 1.00 95.44 220 ALA A C 1
ATOM 1618 O O . ALA A 1 220 ? 11.445 3.099 2.030 1.00 95.44 220 ALA A O 1
ATOM 1619 N N . VAL A 1 221 ? 13.485 2.861 1.130 1.00 96.75 221 VAL A N 1
ATOM 1620 C CA . VAL A 1 221 ? 14.174 2.676 2.423 1.00 96.75 221 VAL A CA 1
ATOM 1621 C C . VAL A 1 221 ? 13.999 3.899 3.323 1.00 96.75 221 VAL A C 1
ATOM 1623 O O . VAL A 1 221 ? 13.741 3.730 4.507 1.00 96.75 221 VAL A O 1
ATOM 1626 N N . ALA A 1 222 ? 14.072 5.127 2.808 1.00 96.50 222 ALA A N 1
ATOM 1627 C CA . ALA A 1 222 ? 13.829 6.334 3.605 1.00 96.50 222 ALA A CA 1
ATOM 1628 C C . ALA A 1 222 ? 12.374 6.434 4.115 1.00 96.50 222 ALA A C 1
ATOM 1630 O O . ALA A 1 222 ? 12.121 7.020 5.172 1.00 96.50 222 ALA A O 1
ATOM 1631 N N . GLY A 1 223 ? 11.424 5.798 3.422 1.00 95.06 223 GLY A N 1
ATOM 1632 C CA . GLY A 1 223 ? 10.045 5.631 3.882 1.00 95.06 223 GLY A CA 1
ATOM 1633 C C . GLY A 1 223 ? 9.923 4.803 5.167 1.00 95.06 223 GLY A C 1
ATOM 1634 O O . GLY A 1 223 ? 9.008 5.036 5.957 1.00 95.06 223 GLY A O 1
ATOM 1635 N N . PHE A 1 224 ? 10.864 3.894 5.437 1.00 95.88 224 PHE A N 1
ATOM 1636 C CA . PHE A 1 224 ? 10.874 3.055 6.638 1.00 95.88 224 PHE A CA 1
ATOM 1637 C C . PHE A 1 224 ? 10.999 3.857 7.954 1.00 95.88 224 PHE A C 1
ATOM 1639 O O . PHE A 1 224 ? 10.073 3.798 8.772 1.00 95.88 224 PHE A O 1
ATOM 1646 N N . PRO A 1 225 ? 12.073 4.644 8.196 1.00 95.38 225 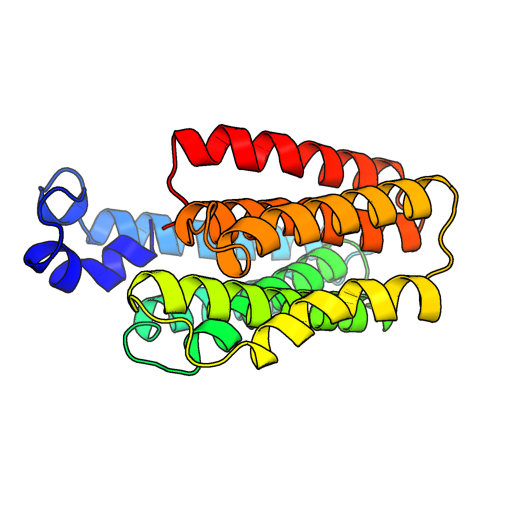PRO A N 1
ATOM 1647 C CA . PRO A 1 225 ? 12.183 5.441 9.415 1.00 95.38 225 PRO A CA 1
ATOM 1648 C C . PRO A 1 225 ? 11.108 6.530 9.482 1.00 95.38 225 PRO A C 1
ATOM 1650 O O . PRO A 1 225 ? 10.626 6.838 10.572 1.00 95.38 225 PRO A O 1
ATOM 1653 N N . LEU A 1 226 ? 10.690 7.075 8.333 1.00 93.62 226 LEU A N 1
ATOM 1654 C CA . LEU A 1 226 ? 9.602 8.046 8.269 1.00 93.62 226 LEU A CA 1
ATOM 1655 C C . LEU A 1 226 ? 8.280 7.437 8.752 1.00 93.62 226 LEU A C 1
ATOM 1657 O O . LEU A 1 226 ? 7.577 8.059 9.545 1.00 93.62 226 LEU A O 1
ATOM 1661 N N . THR A 1 227 ? 7.972 6.203 8.344 1.00 91.94 227 THR A N 1
ATOM 1662 C CA . THR A 1 227 ? 6.779 5.476 8.797 1.00 91.94 227 THR A CA 1
ATOM 1663 C C . THR A 1 227 ? 6.813 5.270 10.309 1.00 91.94 227 THR A C 1
ATOM 1665 O O . THR A 1 227 ? 5.850 5.618 10.988 1.00 91.94 227 THR A O 1
ATOM 1668 N N . LEU A 1 228 ? 7.944 4.813 10.860 1.00 91.12 228 LEU A N 1
ATOM 1669 C CA . LEU A 1 228 ? 8.108 4.641 12.310 1.00 91.12 228 LEU A CA 1
ATOM 1670 C C . LEU A 1 228 ? 7.991 5.958 13.088 1.00 91.12 228 LEU A C 1
ATOM 1672 O O . LEU A 1 228 ? 7.494 5.975 14.216 1.00 91.12 228 LEU A O 1
ATOM 1676 N N . PHE A 1 229 ? 8.466 7.062 12.512 1.00 92.06 229 PHE A N 1
ATOM 1677 C CA . PHE A 1 229 ? 8.354 8.384 13.116 1.00 92.06 229 PHE A CA 1
ATOM 1678 C C . PHE A 1 229 ? 6.904 8.881 13.114 1.00 92.06 229 PHE A C 1
ATOM 1680 O O . PHE A 1 229 ? 6.383 9.246 14.167 1.00 92.06 229 PHE A O 1
ATOM 1687 N N . LEU A 1 230 ? 6.232 8.844 11.960 1.00 88.44 230 LEU A N 1
ATOM 1688 C CA . LEU A 1 230 ? 4.861 9.338 11.802 1.00 88.44 230 LEU A CA 1
ATOM 1689 C C . LEU A 1 230 ? 3.838 8.502 12.578 1.00 88.44 230 LEU A C 1
ATOM 1691 O O . LEU A 1 230 ? 2.860 9.054 13.084 1.00 88.44 230 LEU A O 1
ATOM 1695 N N . GLN A 1 231 ? 4.093 7.204 12.760 1.00 85.62 231 GLN A N 1
ATOM 1696 C CA . GLN A 1 231 ? 3.261 6.323 13.586 1.00 85.62 231 GLN A CA 1
ATOM 1697 C C . GLN A 1 231 ? 3.191 6.747 15.064 1.00 85.62 231 GLN A C 1
ATOM 1699 O O . GLN A 1 231 ? 2.293 6.311 15.782 1.00 85.62 231 GLN A O 1
ATOM 1704 N N . ARG A 1 232 ? 4.094 7.623 15.533 1.00 82.12 232 ARG A N 1
ATOM 1705 C CA . ARG A 1 232 ? 4.025 8.214 16.883 1.00 82.12 232 ARG A CA 1
ATOM 1706 C C . ARG A 1 232 ? 2.907 9.245 17.027 1.00 82.12 232 ARG A C 1
ATOM 1708 O O . ARG A 1 232 ? 2.488 9.517 18.148 1.00 82.12 232 ARG A O 1
ATOM 1715 N N . TRP A 1 233 ? 2.471 9.852 15.925 1.00 77.62 233 TRP A N 1
ATOM 1716 C CA . TRP A 1 233 ? 1.449 10.906 15.910 1.00 77.62 233 TRP A CA 1
ATOM 1717 C C . TRP A 1 233 ? 0.140 10.435 15.286 1.00 77.62 233 TRP A C 1
ATOM 1719 O O . TRP A 1 233 ? -0.931 10.890 15.677 1.00 77.62 233 TRP A O 1
ATOM 1729 N N . VAL A 1 234 ? 0.229 9.509 14.334 1.00 66.75 234 VAL A N 1
ATOM 1730 C CA . VAL A 1 234 ? -0.915 8.878 13.685 1.00 66.75 234 VAL A CA 1
ATOM 1731 C C . VAL A 1 234 ? -0.814 7.386 13.956 1.00 66.75 234 VAL A C 1
ATOM 1733 O O . VAL A 1 234 ? -0.057 6.683 13.289 1.00 66.75 234 VAL A O 1
ATOM 1736 N N . SER A 1 235 ? -1.546 6.899 14.957 1.00 57.00 235 SER A N 1
ATOM 1737 C CA . SER A 1 235 ? -1.617 5.464 15.225 1.00 57.00 235 SER A CA 1
ATOM 1738 C C . SER A 1 235 ? -2.069 4.724 13.964 1.00 57.00 235 SER A C 1
ATOM 1740 O O . SER A 1 235 ? -3.004 5.140 13.274 1.00 57.00 235 SER A O 1
ATOM 1742 N N . GLY A 1 236 ? -1.368 3.636 13.641 1.00 52.38 236 GLY A N 1
ATOM 1743 C CA . GLY A 1 236 ? -1.776 2.708 12.594 1.00 52.38 236 GLY A CA 1
ATOM 1744 C C . GLY A 1 236 ? -3.022 1.955 13.046 1.00 52.38 236 GLY A C 1
ATOM 1745 O O . GLY A 1 236 ? -2.893 0.835 13.516 1.00 52.38 236 GLY A O 1
ATOM 1746 N N . THR A 1 237 ? -4.183 2.603 12.889 1.00 46.00 237 THR A N 1
ATOM 1747 C CA . THR A 1 237 ? -5.541 2.197 13.321 1.00 46.00 237 THR A CA 1
ATOM 1748 C C . THR A 1 237 ? -5.777 2.030 14.822 1.00 46.00 237 THR A C 1
ATOM 1750 O O . THR A 1 237 ? -4.881 1.541 15.530 1.00 46.00 237 THR A O 1
#

Secondary structure (DSSP, 8-state):
-HHHHHHHHHHHHH-TTSTTTTTSS-HHHHHHHHHHHHHHHHHHHHHHHHHSTT--TTHHHHHHHHHHHHHHHHHHH-TT-TTHHHHHHHHHHHHHHHHHHHH-SS--HHHHHHHHHHHHHHHHHHHHHHGGG-SS----GGGGGGGHHHHHHHHHS---HHHHHHHHHHHHHHHHHHHHHH-GGG--HHHHHHHHHHHHHHHHHHHHHHTT-HHHHHHHHHHHHHHHHHTTTS---

Sequence (237 aa):
FLNDAFDREIDARERPGRAIPSGRVSAAAVFAWGFGMLGGGVALLLAAGYTVAGSAEWRPAAAGLALAGAIVLYNAWHKGNPISPLIMGLCRMLVYVTAGYAVARDLPAGLFLGAGVLLCYLIGLTYAAKQENLNRITNLWPLLFLAVPFVYAPAALGLDGTGMAIYAGLAAWVLYALSFLVVPSRINVPRAVVSLLAGICLLDALLISASGGQTLAWLAVAGFPLTLFLQRWVSGT

Radius of gyration: 18.96 Å; chains: 1; bounding box: 47×39×49 Å